Protein AF-A0A377AVX9-F1 (afdb_monomer_lite)

Organism: Escherichia coli (NCBI:txid562)

Foldseek 3Di:
DVVVVVVVVVVVVVVVVVVVVVVVVVVVVVDDDDPDDFDFPDAPDDPPDDDDCDPHRDCGTDGDHLQKDKDWDWDFPVCVVLDDFFFKKWKDFPVGRPDIFIWTFHDKDPDWDADPNTTTITTITMTGDNVSPDDPPGDIDMDTCSDDDPPFDKDWPLQWADAPDDQKTWGWWADPNDTDIWIFRWDDDDPTITTTPDTDDPPTHTDSDDPPPPPPDFDFQKWAFQQWDWDDDDPDTHILRGTDTDGHTAQDKDWDWDDPSNCPVVVVCVVLVNDDGDDDPDDDRMDHDPVDDSVVVVVVVVPDDDDDDTDTDIDGD

pLDDT: mean 78.15, std 18.95, range [26.16, 96.94]

InterPro domains:
  IPR003439 ABC transporter-like, ATP-binding domain [PF00005] (241-271)
  IPR006143 RND efflux pump, membrane fusion protein [TIGR01730] (4-208)
  IPR027417 P-loop containing nucleoside triphosphate hydrolase [G3DSA:3.40.50.300] (219-305)
  IPR027417 P-loop containing nucleoside triphosphate hydrolase [SSF52540] (212-277)
  IPR030190 Macrolide export protein MacA, alpha-hairpin domain superfamily [G3DSA:6.10.140.1990] (1-28)
  IPR058623 Macrolide export protein MacA [NF008606] (2-217)
  IPR058625 Multidrug resistance protein MdtA-like, barrel-sandwich hybrid domain [PF25917] (15-62)
  IPR058626 Multidrug resistance protein MdtA-like, beta-barrel domain [PF25944] (68-147)
  IPR058627 Multidrug resistance protein MdtA-like, C-terminal permuted SH3 domain [PF25967] (151-212)

Secondary structure (DSSP, 8-state):
-HHHHHHHHHHHHHHHHHHHHHHHHHHHTTS---SS--EEEEE-S-TT-----SSS----EEEE--SEEEEEEEEEHHHHTT--TT-EEEEEETTEEEEEEEEEEEEE-SS-EEETTEEEEEEEEEEE-TT----TT--EEEEE------S-EEEEGGGEEEEEETTEEEEEEEETTEEEEEEEEEEEE-SSEEEEEES--TT-EE-S----TT-S----SEEEEEEEEEEEETTEEEEEEEEEEEEE-TT-EEEE---TTSSHHHHHHHHTTSSPPP--SSS-SEEE-TT--HHHHHHHHTT-----S---EEEE-

Radius of gyration: 35.72 Å; chains: 1; bounding box: 122×41×88 Å

Sequence (317 aa):
MKQAQIGTIDAQIKRNQASLDTAKTNLDYTRIVAPMAGEVTQITTLQGQTVIAAQQAPNILTLADMSTMLVKAQVSEADVIHLKPGQKAWFTVLGDPLTRYEGQIKDVLPTPEKVNDAIFYYARFEVPNPNGLLRLDMTAQVHIQLTDVKNVLTIPLSALGDPVGDNRYKVKLLRNGETREREVTIGARNDTDVEIVKGLEAGDEVVIGEAKPGAAQWTPLLELKDIRRSYPAGDEQVEVLKGISLDIYAGEMVAIVGASGSGKSTLMNILGCLDKAPAAPIASPVRMLPRWTPMRWRNCAASISALFSSVTICFRI

Structure (mmCIF, N/CA/C/O backbone):
data_AF-A0A377AVX9-F1
#
_entry.id   AF-A0A377AVX9-F1
#
loop_
_atom_site.group_PDB
_atom_site.id
_atom_site.type_symbol
_atom_site.label_atom_id
_atom_site.label_alt_id
_atom_site.label_comp_id
_atom_site.label_asym_id
_atom_site.label_entity_id
_atom_site.label_seq_id
_atom_site.pdbx_PDB_ins_code
_atom_site.Cartn_x
_atom_site.Cartn_y
_atom_site.Cartn_z
_atom_site.occupancy
_atom_site.B_iso_or_equiv
_atom_site.auth_seq_id
_atom_site.auth_comp_id
_atom_site.auth_asym_id
_atom_site.auth_atom_id
_atom_site.pdbx_PDB_model_num
ATOM 1 N N . MET A 1 1 ? -62.144 9.420 44.378 1.00 63.25 1 MET A N 1
ATOM 2 C CA . MET A 1 1 ? -61.048 9.567 45.367 1.00 63.25 1 MET A CA 1
ATOM 3 C C . MET A 1 1 ? -60.035 8.424 45.275 1.00 63.25 1 MET A C 1
ATOM 5 O O . MET A 1 1 ? -58.926 8.684 44.834 1.00 63.25 1 MET A O 1
ATOM 9 N N . LYS A 1 2 ? -60.399 7.165 45.578 1.00 75.56 2 LYS A N 1
ATOM 10 C CA . LYS A 1 2 ? -59.446 6.028 45.581 1.00 75.56 2 LYS A CA 1
ATOM 11 C C . LYS A 1 2 ? -58.777 5.736 44.223 1.00 75.56 2 LYS A C 1
ATOM 13 O O . LYS A 1 2 ? -57.579 5.498 44.188 1.00 75.56 2 LYS A O 1
ATOM 18 N N . GLN A 1 3 ? -59.505 5.850 43.107 1.00 79.06 3 GLN A N 1
ATOM 19 C CA . GLN A 1 3 ? -58.944 5.606 41.765 1.00 79.06 3 GLN A CA 1
ATOM 20 C C . GLN A 1 3 ? -57.838 6.605 41.376 1.00 79.06 3 GLN A C 1
ATOM 22 O O . GLN A 1 3 ? -56.842 6.227 40.769 1.00 79.06 3 GLN A O 1
ATOM 27 N N . ALA A 1 4 ? -57.989 7.874 41.768 1.00 80.44 4 ALA A N 1
ATOM 28 C CA . ALA A 1 4 ? -56.983 8.906 41.519 1.00 80.44 4 ALA A CA 1
ATOM 29 C C . ALA A 1 4 ? -55.725 8.694 42.380 1.00 80.44 4 ALA A C 1
ATOM 31 O O . ALA A 1 4 ? -54.617 8.938 41.919 1.00 80.44 4 ALA A O 1
ATOM 32 N N . GLN A 1 5 ? -55.882 8.191 43.612 1.00 85.75 5 GLN A N 1
ATOM 33 C CA . GLN A 1 5 ? -54.751 7.842 44.479 1.00 85.75 5 GLN A CA 1
ATOM 34 C C . GLN A 1 5 ? -53.946 6.655 43.934 1.00 85.75 5 GLN A C 1
ATOM 36 O O . GLN A 1 5 ? -52.721 6.713 43.963 1.00 85.75 5 GLN A O 1
ATOM 41 N N . ILE A 1 6 ? -54.612 5.626 43.392 1.00 89.44 6 ILE A N 1
ATOM 42 C CA . ILE A 1 6 ? -53.940 4.492 42.733 1.00 89.44 6 ILE A CA 1
ATOM 43 C C . ILE A 1 6 ? -53.135 4.984 41.523 1.00 89.44 6 ILE A C 1
ATOM 45 O O . ILE A 1 6 ? -51.940 4.724 41.455 1.00 89.44 6 ILE A O 1
ATOM 49 N N . GLY A 1 7 ? -53.735 5.799 40.646 1.00 91.12 7 GLY A N 1
ATOM 50 C CA . GLY A 1 7 ? -53.026 6.355 39.486 1.00 91.12 7 GLY A CA 1
ATOM 51 C C . GLY A 1 7 ? -51.796 7.199 39.854 1.00 91.12 7 GLY A C 1
ATOM 52 O O . GLY A 1 7 ? -50.770 7.126 39.179 1.00 91.12 7 GLY A O 1
ATOM 53 N N . THR A 1 8 ? -51.855 7.962 40.952 1.00 92.81 8 THR A N 1
ATOM 54 C CA . THR A 1 8 ? -50.695 8.710 41.467 1.00 92.81 8 THR A CA 1
ATOM 55 C C . THR A 1 8 ? -49.598 7.784 41.996 1.00 92.81 8 THR A C 1
ATOM 57 O O . THR A 1 8 ? -48.422 8.028 41.729 1.00 92.81 8 THR A O 1
ATOM 60 N N . ILE A 1 9 ? -49.959 6.720 42.722 1.00 93.62 9 ILE A N 1
ATOM 61 C CA . ILE A 1 9 ? -48.997 5.724 43.219 1.00 93.62 9 ILE A CA 1
ATOM 62 C C . ILE A 1 9 ? -48.350 4.980 42.047 1.00 93.62 9 ILE A C 1
ATOM 64 O O . ILE A 1 9 ? -47.129 4.851 42.028 1.00 93.62 9 ILE A O 1
ATOM 68 N N . ASP A 1 10 ? -49.118 4.582 41.034 1.00 94.81 10 ASP A N 1
ATOM 69 C CA . ASP A 1 10 ? -48.596 3.920 39.833 1.00 94.81 10 ASP A CA 1
ATOM 70 C C . ASP A 1 10 ? -47.620 4.824 39.068 1.00 94.81 10 ASP A C 1
ATOM 72 O O . ASP A 1 10 ? -46.545 4.390 38.644 1.00 94.81 10 ASP A O 1
ATOM 76 N N . ALA A 1 11 ? -47.945 6.115 38.944 1.00 93.88 11 ALA A N 1
ATOM 77 C CA . ALA A 1 11 ? -47.040 7.102 38.363 1.00 93.88 11 ALA A CA 1
ATOM 78 C C . ALA A 1 11 ? -45.753 7.270 39.194 1.00 93.88 11 ALA A C 1
ATOM 80 O O . ALA A 1 11 ? -44.664 7.400 38.628 1.00 93.88 11 ALA A O 1
ATOM 81 N N . GLN A 1 12 ? -45.853 7.232 40.527 1.00 95.38 12 GLN A N 1
ATOM 82 C CA . GLN A 1 12 ? -44.702 7.290 41.430 1.00 95.38 12 GLN A CA 1
ATOM 83 C C . GLN A 1 12 ? -43.826 6.033 41.309 1.00 95.38 12 GLN A C 1
ATOM 85 O O . GLN A 1 12 ? -42.603 6.151 41.240 1.00 95.38 12 GLN A O 1
ATOM 90 N N . ILE A 1 13 ? -44.434 4.844 41.219 1.00 96.38 13 ILE A N 1
ATOM 91 C CA . ILE A 1 13 ? -43.733 3.574 40.989 1.00 96.38 13 ILE A CA 1
ATOM 92 C C . ILE A 1 13 ? -42.982 3.642 39.662 1.00 96.38 13 ILE A C 1
ATOM 94 O O . ILE A 1 13 ? -41.783 3.386 39.633 1.00 96.38 13 ILE A O 1
ATOM 98 N N . LYS A 1 14 ? -43.639 4.075 38.579 1.00 96.44 14 LYS A N 1
ATOM 99 C CA . LYS A 1 14 ? -43.007 4.194 37.258 1.00 96.44 14 LYS A CA 1
ATOM 100 C C . LYS A 1 14 ? -41.830 5.176 37.258 1.00 96.44 14 LYS A C 1
ATOM 102 O O . LYS A 1 14 ? -40.803 4.899 36.641 1.00 96.44 14 LYS A O 1
ATOM 107 N N . ARG A 1 15 ? -41.945 6.296 37.983 1.00 96.38 15 ARG A N 1
ATOM 108 C CA . ARG A 1 15 ? -40.846 7.259 38.171 1.00 96.38 15 ARG A CA 1
ATOM 109 C C . ARG A 1 15 ? -39.676 6.639 38.935 1.00 96.38 15 ARG A C 1
ATOM 111 O O . ARG A 1 15 ? -38.532 6.782 38.515 1.00 96.38 15 ARG A O 1
ATOM 118 N N . ASN A 1 16 ? -39.957 5.945 40.034 1.00 96.12 16 ASN A N 1
ATOM 119 C CA . ASN A 1 16 ? -38.926 5.296 40.839 1.00 96.12 16 ASN A CA 1
ATOM 120 C C . ASN A 1 16 ? -38.239 4.164 40.067 1.00 96.12 16 ASN A C 1
ATOM 122 O O . ASN A 1 16 ? -37.026 4.015 40.174 1.00 96.12 16 ASN A O 1
ATOM 126 N N . GLN A 1 17 ? -38.982 3.425 39.241 1.00 96.81 17 GLN A N 1
ATOM 127 C CA . GLN A 1 17 ? -38.435 2.407 38.347 1.00 96.81 17 GLN A CA 1
ATOM 128 C C . GLN A 1 17 ? -37.437 3.025 37.357 1.00 96.81 17 GLN A C 1
ATOM 130 O O . GLN A 1 17 ? -36.306 2.565 37.263 1.00 96.81 17 GLN A O 1
ATOM 135 N N . ALA A 1 18 ? -37.805 4.133 36.706 1.00 96.31 18 ALA A N 1
ATOM 136 C CA . ALA A 1 18 ? -36.911 4.847 35.791 1.00 96.31 18 ALA A CA 1
ATOM 137 C C . ALA A 1 18 ? -35.661 5.408 36.498 1.00 96.31 18 ALA A C 1
ATOM 139 O O . ALA A 1 18 ? -34.565 5.407 35.932 1.00 96.31 18 ALA A O 1
ATOM 140 N N . SER A 1 19 ? -35.803 5.854 37.751 1.00 96.81 19 SER A N 1
ATOM 141 C CA . SER A 1 19 ? -34.667 6.286 38.574 1.00 96.81 19 SER A CA 1
ATOM 142 C C . SER A 1 19 ? -33.747 5.117 38.935 1.00 96.81 19 SER A C 1
ATOM 144 O O . SER A 1 19 ? -32.528 5.282 38.928 1.00 96.81 19 SER A O 1
ATOM 146 N N . LEU A 1 20 ? -34.312 3.947 39.247 1.00 96.94 20 LEU A N 1
ATOM 147 C CA . LEU A 1 20 ? -33.553 2.729 39.519 1.00 96.94 20 LEU A CA 1
ATOM 148 C C . LEU A 1 20 ? -32.789 2.272 38.273 1.00 96.94 20 LEU A C 1
ATOM 150 O O . LEU A 1 20 ? -31.618 1.922 38.379 1.00 96.94 20 LEU A O 1
ATOM 154 N N . ASP A 1 21 ? -33.428 2.306 37.106 1.00 96.62 21 ASP A N 1
ATOM 155 C CA . ASP A 1 21 ? -32.798 1.912 35.847 1.00 96.62 21 ASP A CA 1
ATOM 156 C C . ASP A 1 21 ? -31.657 2.868 35.479 1.00 96.62 21 ASP A C 1
ATOM 158 O O . ASP A 1 21 ? -30.555 2.414 35.186 1.00 96.62 21 ASP A O 1
ATOM 162 N N . THR A 1 22 ? -31.854 4.181 35.642 1.00 96.19 22 THR A N 1
ATOM 163 C CA . THR A 1 22 ? -30.772 5.175 35.497 1.00 96.19 22 THR A CA 1
ATOM 164 C C . THR A 1 22 ? -29.600 4.886 36.442 1.00 96.19 22 THR A C 1
ATOM 166 O O . THR A 1 22 ? -28.441 4.932 36.032 1.00 96.19 22 THR A O 1
ATOM 169 N N . ALA A 1 23 ? -29.879 4.563 37.710 1.00 95.69 23 ALA A N 1
ATOM 170 C CA . ALA A 1 23 ? -28.839 4.248 38.685 1.00 95.69 23 ALA A CA 1
ATOM 171 C C . ALA A 1 23 ? -28.073 2.959 38.334 1.00 95.69 23 ALA A C 1
ATOM 173 O O . ALA A 1 23 ? -26.856 2.915 38.509 1.00 95.69 23 ALA A O 1
ATOM 174 N N . LYS A 1 24 ? -28.757 1.936 37.801 1.00 96.44 24 LYS A N 1
ATOM 175 C CA . LYS A 1 24 ? -28.119 0.711 37.293 1.00 96.44 24 LYS A CA 1
ATOM 176 C C . LYS A 1 24 ? -27.225 1.002 36.094 1.00 96.44 24 LYS A C 1
ATOM 178 O O . LYS A 1 24 ? -26.073 0.598 36.106 1.00 96.44 24 LYS A O 1
ATOM 183 N N . THR A 1 25 ? -27.704 1.777 35.122 1.00 94.62 25 THR A N 1
ATOM 184 C CA . THR A 1 25 ? -26.896 2.176 33.961 1.00 94.62 25 THR A CA 1
ATOM 185 C C . THR A 1 25 ? -25.652 2.968 34.377 1.00 94.62 25 THR A C 1
ATOM 187 O O . THR A 1 25 ? -24.565 2.721 33.861 1.00 94.62 25 THR A O 1
ATOM 190 N N . ASN A 1 26 ? -25.766 3.865 35.363 1.00 91.88 26 ASN A N 1
ATOM 191 C CA . ASN A 1 26 ? -24.608 4.581 35.908 1.00 91.88 26 ASN A CA 1
ATOM 192 C C . ASN A 1 26 ? -23.601 3.643 36.586 1.00 91.88 26 ASN A C 1
ATOM 194 O O . ASN A 1 26 ? -22.397 3.870 36.482 1.00 91.88 26 ASN A O 1
ATOM 198 N N . LEU A 1 27 ? -24.076 2.596 37.269 1.00 94.38 27 LEU A N 1
ATOM 199 C CA . LEU A 1 27 ? -23.209 1.566 37.836 1.00 94.38 27 LEU A CA 1
ATOM 200 C C . LEU A 1 27 ? -22.533 0.745 36.728 1.00 94.38 27 LEU A C 1
ATOM 202 O O . LEU A 1 27 ? -21.336 0.482 36.814 1.00 94.38 27 LEU A O 1
ATOM 206 N N . ASP A 1 28 ? -23.254 0.394 35.666 1.00 94.25 28 ASP A N 1
ATOM 207 C CA . ASP A 1 28 ? -22.705 -0.357 34.533 1.00 94.25 28 ASP A CA 1
ATOM 208 C C . ASP A 1 28 ? -21.596 0.426 33.814 1.00 94.25 28 ASP A C 1
ATOM 210 O O . ASP A 1 28 ? -20.563 -0.151 33.480 1.00 94.25 28 ASP A O 1
ATOM 214 N N . TYR A 1 29 ? -21.728 1.753 33.683 1.00 89.88 29 TYR A N 1
ATOM 215 C CA . TYR A 1 29 ? -20.668 2.616 33.141 1.00 89.88 29 TYR A CA 1
ATOM 216 C C . TYR A 1 29 ? -19.377 2.633 33.972 1.00 89.88 29 TYR A C 1
ATOM 218 O O . TYR A 1 29 ? -18.334 3.037 33.460 1.00 89.88 29 TYR A O 1
ATOM 226 N N . THR A 1 30 ? -19.399 2.167 35.226 1.00 90.12 30 THR A N 1
ATOM 227 C CA . THR A 1 30 ? -18.165 2.003 36.016 1.00 90.12 30 THR A CA 1
ATOM 228 C C . THR A 1 30 ? -17.341 0.791 35.573 1.00 90.12 30 THR A C 1
ATOM 230 O O . THR A 1 30 ? -16.145 0.721 35.861 1.00 90.12 30 THR A O 1
ATOM 233 N N . ARG A 1 31 ? -17.947 -0.157 34.841 1.00 91.19 31 ARG A N 1
ATOM 234 C CA . ARG A 1 31 ? -17.270 -1.311 34.249 1.00 91.19 31 ARG A CA 1
ATOM 235 C C . ARG A 1 31 ? -17.046 -1.072 32.760 1.00 91.19 31 ARG A C 1
ATOM 237 O O . ARG A 1 31 ? -17.933 -1.273 31.936 1.00 91.19 31 ARG A O 1
ATOM 244 N N . ILE A 1 32 ? -15.818 -0.716 32.407 1.00 90.06 32 ILE A N 1
ATOM 245 C CA . ILE A 1 32 ? -15.418 -0.586 31.005 1.00 90.06 32 ILE A CA 1
ATOM 246 C C . ILE A 1 32 ? -15.270 -1.986 30.401 1.00 90.06 32 ILE A C 1
ATOM 248 O O . ILE A 1 32 ? -14.483 -2.802 30.882 1.00 90.06 32 ILE A O 1
ATOM 252 N N . VAL A 1 33 ? -16.040 -2.263 29.351 1.00 92.25 33 VAL A N 1
ATOM 253 C CA . VAL A 1 33 ? -15.984 -3.509 28.575 1.00 92.25 33 VAL A CA 1
ATOM 254 C C . VAL A 1 33 ? -15.412 -3.238 27.188 1.00 92.25 33 VAL A C 1
ATOM 256 O O . VAL A 1 33 ? -15.590 -2.152 26.637 1.00 92.25 33 VAL A O 1
ATOM 259 N N . ALA A 1 34 ? -14.718 -4.222 26.618 1.00 93.81 34 ALA A N 1
ATOM 260 C CA . ALA A 1 34 ? -14.192 -4.110 25.264 1.00 93.81 34 ALA A CA 1
ATOM 261 C C . ALA A 1 34 ? -15.354 -4.106 24.247 1.00 93.81 34 ALA A C 1
ATOM 263 O O . ALA A 1 34 ? -16.172 -5.029 24.274 1.00 93.81 34 ALA A O 1
ATOM 264 N N . PRO A 1 35 ? -15.443 -3.108 23.346 1.00 92.44 35 PRO A N 1
ATOM 265 C CA . PRO A 1 35 ? -16.515 -3.045 22.348 1.00 92.44 35 PRO A CA 1
ATOM 266 C C . PRO A 1 35 ? -16.351 -4.085 21.228 1.00 92.44 35 PRO A C 1
ATOM 268 O O . PRO A 1 35 ? -17.310 -4.389 20.525 1.00 92.44 35 PRO A O 1
ATOM 271 N N . MET A 1 36 ? -15.142 -4.624 21.054 1.00 93.62 36 MET A N 1
ATOM 272 C CA . MET A 1 36 ? -14.800 -5.647 20.068 1.00 93.62 36 MET A CA 1
ATOM 273 C C . MET A 1 36 ? -13.689 -6.554 20.601 1.00 93.62 36 MET A C 1
ATOM 275 O O . MET A 1 36 ? -12.950 -6.173 21.511 1.00 93.62 36 MET A O 1
ATOM 279 N N . ALA A 1 37 ? -13.559 -7.744 20.014 1.00 91.88 37 ALA A N 1
ATOM 280 C CA . ALA A 1 37 ? -12.383 -8.583 20.210 1.00 91.88 37 ALA A CA 1
ATOM 281 C C . ALA A 1 37 ? -11.156 -7.946 19.538 1.00 91.88 37 ALA A C 1
ATOM 283 O O . ALA A 1 37 ? -11.271 -7.326 18.482 1.00 91.88 37 ALA A O 1
ATOM 284 N N . GLY A 1 38 ? -9.987 -8.101 20.153 1.00 90.12 38 GLY A N 1
ATOM 285 C CA . GLY A 1 38 ? -8.732 -7.553 19.653 1.00 90.12 38 GLY A CA 1
ATOM 286 C C . GLY A 1 38 ? -7.631 -7.633 20.703 1.00 90.12 38 GLY A C 1
ATOM 287 O O . GLY A 1 38 ? -7.856 -8.072 21.833 1.00 90.12 38 GLY A O 1
ATOM 288 N N . GLU A 1 39 ? -6.440 -7.198 20.323 1.00 90.00 39 GLU A N 1
ATOM 289 C CA . GLU A 1 39 ? -5.289 -7.077 21.208 1.00 90.00 39 GLU A CA 1
ATOM 290 C C . GLU A 1 39 ? -5.218 -5.656 21.782 1.00 90.00 39 GLU A C 1
ATOM 292 O O . GLU A 1 39 ? -5.545 -4.678 21.104 1.00 90.00 39 GLU A O 1
ATOM 297 N N . VAL A 1 40 ? -4.801 -5.531 23.045 1.00 92.00 40 VAL A N 1
ATOM 298 C CA . VAL A 1 40 ? -4.548 -4.225 23.667 1.00 92.00 40 VAL A CA 1
ATOM 299 C C . VAL A 1 40 ? -3.224 -3.695 23.132 1.00 92.00 40 VAL A C 1
ATOM 301 O O . VAL A 1 40 ? -2.165 -4.222 23.459 1.00 92.00 40 VAL A O 1
ATOM 304 N N . THR A 1 41 ? -3.280 -2.643 22.322 1.00 89.62 41 THR A N 1
ATOM 305 C CA . THR A 1 41 ? -2.098 -2.073 21.661 1.00 89.62 41 THR A CA 1
ATOM 306 C C . THR A 1 41 ? -1.419 -1.012 22.513 1.00 89.62 41 THR A C 1
ATOM 308 O O . THR A 1 41 ? -0.202 -0.853 22.460 1.00 89.62 41 THR A O 1
ATOM 311 N N . GLN A 1 42 ? -2.198 -0.285 23.315 1.00 90.00 42 GLN A N 1
ATOM 312 C CA . GLN A 1 42 ? -1.692 0.776 24.172 1.00 90.00 42 GLN A CA 1
ATOM 313 C C . GLN A 1 42 ? -2.561 0.933 25.417 1.00 90.00 42 GLN A C 1
ATOM 315 O O . GLN A 1 42 ? -3.788 0.933 25.334 1.00 90.00 42 GLN A O 1
ATOM 320 N N . ILE A 1 43 ? -1.919 1.129 26.567 1.00 91.12 43 ILE A N 1
ATOM 321 C CA . ILE A 1 43 ? -2.573 1.559 27.805 1.00 91.12 43 ILE A CA 1
ATOM 322 C C . ILE A 1 43 ? -2.193 3.021 28.018 1.00 91.12 43 ILE A C 1
ATOM 324 O O . ILE A 1 43 ? -1.019 3.335 28.212 1.00 91.12 43 ILE A O 1
ATOM 328 N N . THR A 1 44 ? -3.173 3.917 27.935 1.00 89.31 44 THR A N 1
ATOM 329 C CA . THR A 1 44 ? -2.944 5.363 28.061 1.00 89.31 44 THR A CA 1
ATOM 330 C C . THR A 1 44 ? -3.128 5.831 29.500 1.00 89.31 44 THR A C 1
ATOM 332 O O . THR A 1 44 ? -2.365 6.669 29.972 1.00 89.31 44 THR A O 1
ATOM 335 N N . THR A 1 45 ? -4.111 5.274 30.210 1.00 89.19 45 THR A N 1
ATOM 336 C CA . THR A 1 45 ? -4.390 5.614 31.611 1.00 89.19 45 THR A CA 1
ATOM 337 C C . THR A 1 45 ? -3.911 4.494 32.528 1.00 89.19 45 THR A C 1
ATOM 339 O O . THR A 1 45 ? -4.313 3.341 32.377 1.00 89.19 45 THR A O 1
ATOM 342 N N . LEU A 1 46 ? -3.058 4.832 33.493 1.00 89.62 46 LEU A N 1
ATOM 343 C CA . LEU A 1 46 ? -2.520 3.874 34.457 1.00 89.62 46 LEU A CA 1
ATOM 344 C C . LEU A 1 46 ? -3.445 3.709 35.663 1.00 89.62 46 LEU A C 1
ATOM 346 O O . LEU A 1 46 ? -4.228 4.593 36.017 1.00 89.62 46 LEU A O 1
ATOM 350 N N . GLN A 1 47 ? -3.313 2.569 36.337 1.00 89.94 47 GLN A N 1
ATOM 351 C CA . GLN A 1 47 ? -4.069 2.291 37.549 1.00 89.94 47 GLN A CA 1
ATOM 352 C C . GLN A 1 47 ? -3.824 3.372 38.615 1.00 89.94 47 GLN A C 1
ATOM 354 O O . GLN A 1 47 ? -2.686 3.740 38.898 1.00 89.94 47 GLN A O 1
ATOM 359 N N . GLY A 1 48 ? -4.908 3.859 39.224 1.00 89.62 48 GLY A N 1
ATOM 360 C CA . GLY A 1 48 ? -4.864 4.877 40.278 1.00 89.62 48 GLY A CA 1
ATOM 361 C C . GLY A 1 48 ? -4.909 6.324 39.780 1.00 89.62 48 GLY A C 1
ATOM 362 O O . GLY A 1 48 ? -4.999 7.231 40.602 1.00 89.62 48 GLY A O 1
ATOM 363 N N . GLN A 1 49 ? -4.892 6.562 38.465 1.00 88.69 49 GLN A N 1
ATOM 364 C CA . GLN A 1 49 ? -5.115 7.898 37.914 1.00 88.69 49 GLN A CA 1
ATOM 365 C C . GLN A 1 49 ? -6.597 8.290 37.971 1.00 88.69 49 GLN A C 1
ATOM 367 O O . GLN A 1 49 ? -7.488 7.482 37.707 1.00 88.69 49 GLN A O 1
ATOM 372 N N . THR A 1 50 ? -6.860 9.557 38.295 1.00 87.56 50 THR A N 1
ATOM 373 C CA . THR A 1 50 ? -8.213 10.124 38.277 1.00 87.56 50 THR A CA 1
ATOM 374 C C . THR A 1 50 ? -8.659 10.375 36.842 1.00 87.56 50 THR A C 1
ATOM 376 O O . THR A 1 50 ? -7.972 11.054 36.082 1.00 87.56 50 THR A O 1
ATOM 379 N N . VAL A 1 51 ? -9.845 9.880 36.494 1.00 84.69 51 VAL A N 1
ATOM 380 C CA . VAL A 1 51 ? -10.447 10.022 35.167 1.00 84.69 51 VAL A CA 1
ATOM 381 C C . VAL A 1 51 ? -11.689 10.903 35.269 1.00 84.69 51 VAL A C 1
ATOM 383 O O . VAL A 1 51 ? -12.579 10.633 36.072 1.00 84.69 51 VAL A O 1
ATOM 386 N N . ILE A 1 52 ? -11.758 11.960 34.455 1.00 85.44 52 ILE A N 1
ATOM 387 C CA . ILE A 1 52 ? -12.884 12.903 34.434 1.00 85.44 52 ILE A CA 1
ATOM 388 C C . ILE A 1 52 ? -13.538 12.855 33.050 1.00 85.44 52 ILE A C 1
ATOM 390 O O . ILE A 1 52 ? -12.947 13.292 32.069 1.00 85.44 52 ILE A O 1
ATOM 394 N N . ALA A 1 53 ? -14.774 12.358 32.972 1.00 78.69 53 ALA A N 1
ATOM 395 C CA . ALA A 1 53 ? -15.515 12.174 31.718 1.00 78.69 53 ALA A CA 1
ATOM 396 C C . ALA A 1 53 ? -16.514 13.316 31.420 1.00 78.69 53 ALA A C 1
ATOM 398 O O . ALA A 1 53 ? -17.632 13.070 30.979 1.00 78.69 53 ALA A O 1
ATOM 399 N N . ALA A 1 54 ? -16.146 14.570 31.710 1.00 77.12 54 ALA A N 1
ATOM 400 C CA . ALA A 1 54 ? -17.083 15.702 31.663 1.00 77.12 54 ALA A CA 1
ATOM 401 C C . ALA A 1 54 ? -17.143 16.448 30.314 1.00 77.12 54 ALA A C 1
ATOM 403 O O . ALA A 1 54 ? -18.181 17.016 29.990 1.00 77.12 54 ALA A O 1
ATOM 404 N N . GLN A 1 55 ? -16.049 16.487 29.542 1.00 75.88 55 GLN A N 1
ATOM 405 C CA . GLN A 1 55 ? -15.973 17.262 28.285 1.00 75.88 55 GLN A CA 1
ATOM 406 C C . GLN A 1 55 ? -15.447 16.450 27.099 1.00 75.88 55 GLN A C 1
ATOM 408 O O . GLN A 1 55 ? -15.914 16.625 25.978 1.00 75.88 55 GLN A O 1
ATOM 413 N N . GLN A 1 56 ? -14.491 15.553 27.336 1.00 77.44 56 GLN A N 1
ATOM 414 C CA . GLN A 1 56 ? -13.957 14.633 26.338 1.00 77.44 56 GLN A CA 1
ATOM 415 C C . GLN A 1 56 ? -13.943 13.232 26.936 1.00 77.44 56 GLN A C 1
ATOM 417 O O . GLN A 1 56 ? -13.646 13.071 28.121 1.00 77.44 56 GLN A O 1
ATOM 422 N N . ALA A 1 57 ? -14.279 12.228 26.126 1.00 82.44 57 ALA A N 1
ATOM 423 C CA . ALA A 1 57 ? -14.146 10.841 26.539 1.00 82.44 57 ALA A CA 1
ATOM 424 C C . ALA A 1 57 ? -12.646 10.532 26.714 1.00 82.44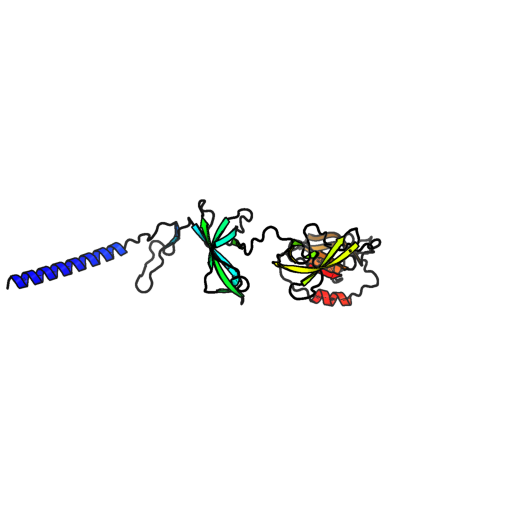 57 ALA A C 1
ATOM 426 O O . ALA A 1 57 ? -11.889 10.655 25.747 1.00 82.44 57 ALA A O 1
ATOM 427 N N . PRO A 1 58 ? -12.192 10.182 27.926 1.00 85.19 58 PRO A N 1
ATOM 428 C CA . PRO A 1 58 ? -10.786 9.909 28.173 1.00 85.19 58 PRO A CA 1
ATOM 429 C C . PRO A 1 58 ? -10.389 8.597 27.493 1.00 85.19 58 PRO A C 1
ATOM 431 O O . PRO A 1 58 ? -11.096 7.594 27.604 1.00 85.19 58 PRO A O 1
ATOM 434 N N . ASN A 1 59 ? -9.246 8.593 26.805 1.00 88.00 59 ASN A N 1
ATOM 435 C CA . ASN A 1 59 ? -8.698 7.360 26.255 1.00 88.00 59 ASN A CA 1
ATOM 436 C C . ASN A 1 59 ? -8.043 6.547 27.383 1.00 88.00 59 ASN A C 1
ATOM 438 O O . ASN A 1 59 ? -7.021 6.951 27.940 1.00 88.00 59 ASN A O 1
ATOM 442 N N . ILE A 1 60 ? -8.650 5.417 27.739 1.00 90.38 60 ILE A N 1
ATOM 443 C CA . ILE A 1 60 ? -8.128 4.516 28.774 1.00 90.38 60 ILE A CA 1
ATOM 444 C C . ILE A 1 60 ? -7.120 3.544 28.164 1.00 90.38 60 ILE A C 1
ATOM 446 O O . ILE A 1 60 ? -6.005 3.395 28.668 1.00 90.38 60 ILE A O 1
ATOM 450 N N . LEU A 1 61 ? -7.518 2.904 27.067 1.00 92.00 61 LEU A N 1
ATOM 451 C CA . LEU A 1 61 ? -6.750 1.902 26.346 1.00 92.00 61 LEU A CA 1
ATOM 452 C C . LEU A 1 61 ? -7.180 1.872 24.879 1.00 92.00 61 LEU A C 1
ATOM 454 O O . LEU A 1 61 ? -8.334 2.155 24.554 1.00 92.00 61 LEU A O 1
ATOM 458 N N . THR A 1 62 ? -6.260 1.458 24.018 1.00 91.81 62 THR A N 1
ATOM 459 C CA . THR A 1 62 ? -6.499 1.246 22.592 1.00 91.81 62 THR A CA 1
ATOM 460 C C . THR A 1 62 ? -6.518 -0.254 22.307 1.00 91.81 62 THR A C 1
ATOM 462 O O . THR A 1 62 ? -5.629 -0.989 22.741 1.00 91.81 62 THR A O 1
ATOM 465 N N . LEU A 1 63 ? -7.541 -0.705 21.581 1.00 92.50 63 LEU A N 1
ATOM 466 C CA . LEU A 1 63 ? -7.701 -2.079 21.101 1.00 92.50 63 LEU A CA 1
ATOM 467 C C . LEU A 1 63 ? -7.602 -2.089 19.577 1.00 92.50 63 LEU A C 1
ATOM 469 O O . LEU A 1 63 ? -8.145 -1.194 18.926 1.00 92.50 63 LEU A O 1
ATOM 473 N N . ALA A 1 64 ? -6.961 -3.107 19.013 1.00 90.88 64 ALA A N 1
ATOM 474 C CA . ALA A 1 64 ? -6.948 -3.328 17.571 1.00 90.88 64 ALA A CA 1
ATOM 475 C C . ALA A 1 64 ? -7.080 -4.814 17.230 1.00 90.88 64 ALA A C 1
ATOM 477 O O . ALA A 1 64 ? -6.556 -5.678 17.934 1.00 90.88 64 ALA A O 1
ATOM 478 N N . ASP A 1 65 ? -7.757 -5.110 16.122 1.00 91.75 65 ASP A N 1
ATOM 479 C CA . ASP A 1 65 ? -7.699 -6.430 15.500 1.00 91.75 65 ASP A CA 1
ATOM 480 C C . ASP A 1 65 ? -6.433 -6.520 14.637 1.00 91.75 65 ASP A C 1
ATOM 482 O O . ASP A 1 65 ? -6.294 -5.809 13.643 1.00 91.75 65 ASP A O 1
ATOM 486 N N . MET A 1 66 ? -5.501 -7.380 15.049 1.00 90.81 66 MET A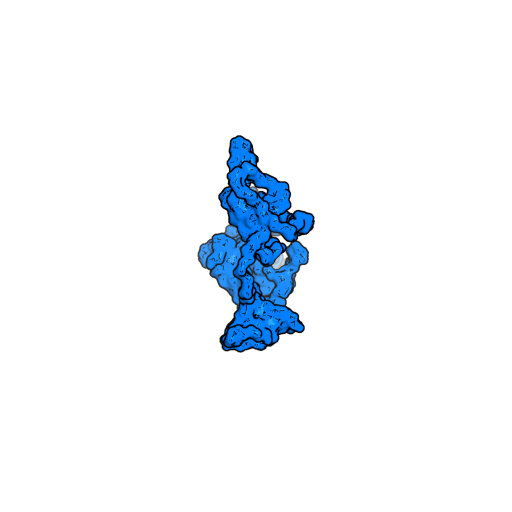 N 1
ATOM 487 C CA . MET A 1 66 ? -4.203 -7.582 14.397 1.00 90.81 66 MET A CA 1
ATOM 488 C C . MET A 1 66 ? -4.199 -8.773 13.425 1.00 90.81 66 MET A C 1
ATOM 490 O O . MET A 1 66 ? -3.152 -9.087 12.853 1.00 90.81 66 MET A O 1
ATOM 494 N N . SER A 1 67 ? -5.341 -9.448 13.242 1.00 91.81 67 SER A N 1
ATOM 495 C CA . SER A 1 67 ? -5.465 -10.621 12.365 1.00 91.81 67 SER A CA 1
ATOM 496 C C . SER A 1 67 ? -5.313 -10.273 10.884 1.00 91.81 67 SER A C 1
ATOM 498 O O . SER A 1 67 ? -4.801 -11.079 10.105 1.00 91.81 67 SER A O 1
ATOM 500 N N . THR A 1 68 ? -5.720 -9.062 10.499 1.00 92.25 68 THR A N 1
ATOM 501 C CA . THR A 1 68 ? -5.626 -8.534 9.136 1.00 92.25 68 THR A CA 1
ATOM 502 C C . THR A 1 68 ? -5.060 -7.126 9.187 1.00 92.25 68 THR A C 1
ATOM 504 O O . THR A 1 68 ? -5.596 -6.249 9.858 1.00 92.25 68 THR A O 1
ATOM 507 N N . MET A 1 69 ? -3.972 -6.898 8.460 1.00 92.38 69 MET A N 1
ATOM 508 C CA . MET A 1 69 ? -3.309 -5.604 8.406 1.00 92.38 69 MET A CA 1
ATOM 509 C C . MET A 1 69 ? -3.829 -4.799 7.226 1.00 92.38 69 MET A C 1
ATOM 511 O O . MET A 1 69 ? -3.897 -5.292 6.100 1.00 92.38 69 MET A O 1
ATOM 515 N N . LEU A 1 70 ? -4.154 -3.536 7.484 1.00 93.75 70 LEU A N 1
ATOM 516 C CA . LEU A 1 70 ? -4.493 -2.572 6.450 1.00 93.75 70 LEU A CA 1
ATOM 517 C C . LEU A 1 70 ? -3.240 -1.785 6.073 1.00 93.75 70 LEU A C 1
ATOM 519 O O . LEU A 1 70 ? -2.763 -0.954 6.846 1.00 93.75 70 LEU A O 1
ATOM 523 N N . VAL A 1 71 ? -2.721 -2.027 4.877 1.00 95.00 71 VAL A N 1
ATOM 524 C CA . VAL A 1 71 ? -1.553 -1.313 4.365 1.00 95.00 71 VAL A CA 1
ATOM 525 C C . VAL A 1 71 ? -2.012 -0.027 3.693 1.00 95.00 71 VAL A C 1
ATOM 527 O O . VAL A 1 71 ? -2.932 -0.041 2.875 1.00 95.00 71 VAL A O 1
ATOM 530 N N . LYS A 1 72 ? -1.371 1.091 4.040 1.00 94.50 72 LYS A N 1
ATOM 531 C CA . LYS A 1 72 ? -1.590 2.404 3.425 1.00 94.50 72 LYS A CA 1
ATOM 532 C C . LYS A 1 72 ? -0.389 2.748 2.550 1.00 94.50 72 LYS A C 1
ATOM 534 O O . LYS A 1 72 ? 0.648 3.160 3.061 1.00 94.50 72 LYS A O 1
ATOM 539 N N . ALA A 1 73 ? -0.523 2.572 1.243 1.00 94.25 73 ALA A N 1
ATOM 540 C CA . ALA A 1 73 ? 0.510 2.934 0.283 1.00 94.25 73 ALA A CA 1
ATOM 541 C C . ALA A 1 73 ? 0.332 4.389 -0.160 1.00 94.25 73 ALA A C 1
ATOM 543 O O . ALA A 1 73 ? -0.745 4.757 -0.627 1.00 94.25 73 ALA A O 1
ATOM 544 N N . GLN A 1 74 ? 1.377 5.204 -0.017 1.00 93.50 74 GLN A N 1
ATOM 545 C CA . GLN A 1 74 ? 1.404 6.571 -0.539 1.00 93.50 74 GLN A CA 1
ATOM 546 C C . GLN A 1 74 ? 1.747 6.533 -2.030 1.00 93.50 74 GLN A C 1
ATOM 548 O O . GLN A 1 74 ? 2.804 6.037 -2.413 1.00 93.50 74 GLN A O 1
ATOM 553 N N . VAL A 1 75 ? 0.847 7.046 -2.864 1.00 93.31 75 VAL A N 1
ATOM 554 C CA . VAL A 1 75 ? 0.984 7.091 -4.324 1.00 93.31 75 VAL A CA 1
ATOM 555 C C . VAL A 1 75 ? 0.982 8.548 -4.771 1.00 93.31 75 VAL A C 1
ATOM 557 O O . VAL A 1 75 ? 0.163 9.335 -4.301 1.00 93.31 75 VAL A O 1
ATOM 560 N N . SER A 1 76 ? 1.904 8.917 -5.657 1.00 92.88 76 SER A N 1
ATOM 561 C CA . SER A 1 76 ? 1.993 10.271 -6.215 1.00 92.88 76 SER A CA 1
ATOM 562 C C . SER A 1 76 ? 0.736 10.632 -7.015 1.00 92.88 76 SER A C 1
ATOM 564 O O . SER A 1 76 ? 0.154 9.776 -7.686 1.00 92.88 76 SER A O 1
ATOM 566 N N . GLU A 1 77 ? 0.343 11.909 -7.006 1.00 89.44 77 GLU A N 1
ATOM 567 C CA . GLU A 1 77 ? -0.741 12.435 -7.854 1.00 89.44 77 GLU A CA 1
ATOM 568 C C . GLU A 1 77 ? -0.547 12.111 -9.347 1.00 89.44 77 GLU A C 1
ATOM 570 O O . GLU A 1 77 ? -1.523 11.876 -10.057 1.00 89.44 77 GLU A O 1
ATOM 575 N N . ALA A 1 78 ? 0.700 12.028 -9.821 1.00 87.19 78 ALA A N 1
ATOM 576 C CA . ALA A 1 78 ? 0.998 11.690 -11.214 1.00 87.19 78 ALA A CA 1
ATOM 577 C C . ALA A 1 78 ? 0.544 10.268 -11.603 1.00 87.19 78 ALA A C 1
ATOM 579 O O . ALA A 1 78 ? 0.158 10.027 -12.747 1.00 87.19 78 ALA A O 1
ATOM 580 N N . ASP A 1 79 ? 0.553 9.337 -10.646 1.00 87.50 79 ASP A N 1
ATOM 581 C CA . ASP A 1 79 ? 0.342 7.911 -10.905 1.00 87.50 79 ASP A CA 1
ATOM 582 C C . ASP A 1 79 ? -1.043 7.423 -10.465 1.00 87.50 79 ASP A C 1
ATOM 584 O O . ASP A 1 79 ? -1.544 6.427 -10.992 1.00 87.50 79 ASP A O 1
ATOM 588 N N . VAL A 1 80 ? -1.700 8.135 -9.540 1.00 89.25 80 VAL A N 1
ATOM 589 C CA . VAL A 1 80 ? -2.973 7.712 -8.930 1.00 89.25 80 VAL A CA 1
ATOM 590 C C . VAL A 1 80 ? -4.098 7.497 -9.951 1.00 89.25 80 VAL A C 1
ATOM 592 O O . VAL A 1 80 ? -4.961 6.647 -9.749 1.00 89.25 80 VAL A O 1
ATOM 595 N N . ILE A 1 81 ? -4.074 8.213 -11.079 1.00 88.06 81 ILE A N 1
ATOM 596 C CA . ILE A 1 81 ? -5.092 8.119 -12.141 1.00 88.06 81 ILE A CA 1
ATOM 597 C C . ILE A 1 81 ? -5.080 6.730 -12.806 1.00 88.06 81 ILE A C 1
ATOM 599 O O . ILE A 1 81 ? -6.101 6.263 -13.315 1.00 88.06 81 ILE A O 1
ATOM 603 N N . HIS A 1 82 ? -3.935 6.044 -12.781 1.00 86.75 82 HIS A N 1
ATOM 604 C CA . HIS A 1 82 ? -3.764 4.714 -13.366 1.00 86.75 82 HIS A CA 1
ATOM 605 C C . HIS A 1 82 ? -4.107 3.580 -12.389 1.00 86.75 82 HIS A C 1
ATOM 607 O O . HIS A 1 82 ? -4.189 2.417 -12.800 1.00 86.75 82 HIS A O 1
ATOM 613 N N . LEU A 1 83 ? -4.328 3.898 -11.109 1.00 89.75 83 LEU A N 1
ATOM 614 C CA . LEU A 1 83 ? -4.703 2.919 -10.098 1.00 89.75 83 LEU A CA 1
ATOM 615 C C . LEU A 1 83 ? -6.186 2.563 -10.189 1.00 89.75 83 LEU A C 1
ATOM 617 O O . LEU A 1 83 ? -7.060 3.421 -10.308 1.00 89.75 83 LEU A O 1
ATOM 621 N N . LYS A 1 84 ? -6.477 1.268 -10.074 1.00 87.94 84 LYS A N 1
ATOM 622 C CA . LYS A 1 84 ? -7.842 0.737 -10.055 1.00 87.94 84 LYS A CA 1
ATOM 623 C C . LYS A 1 84 ? -8.019 -0.239 -8.892 1.00 87.94 84 LYS A C 1
ATOM 625 O O . LYS A 1 84 ? -7.137 -1.071 -8.662 1.00 87.94 84 LYS A O 1
ATOM 630 N N . PRO A 1 85 ? -9.166 -0.199 -8.189 1.00 90.75 85 PRO A N 1
ATOM 631 C CA . PRO A 1 85 ? -9.529 -1.251 -7.246 1.00 90.75 85 PRO A CA 1
ATOM 632 C C . PRO A 1 85 ? -9.448 -2.639 -7.902 1.00 90.75 85 PRO A C 1
ATOM 634 O O . PRO A 1 85 ? -9.805 -2.804 -9.069 1.00 90.75 85 PRO A O 1
ATOM 637 N N . GLY A 1 86 ? -8.958 -3.628 -7.158 1.00 90.06 86 GLY A N 1
ATOM 638 C CA . GLY A 1 86 ? -8.738 -5.001 -7.624 1.00 90.06 86 GLY A CA 1
ATOM 639 C C . GLY A 1 86 ? -7.375 -5.263 -8.278 1.00 90.06 86 GLY A C 1
ATOM 640 O O . GLY A 1 86 ? -7.060 -6.417 -8.567 1.00 90.06 86 GLY A O 1
ATOM 641 N N . GLN A 1 87 ? -6.536 -4.242 -8.494 1.00 90.81 87 GLN A N 1
ATOM 642 C CA . GLN A 1 87 ? -5.153 -4.459 -8.934 1.00 90.81 87 GLN A CA 1
ATOM 643 C C . GLN A 1 87 ? -4.362 -5.259 -7.895 1.00 90.81 87 GLN A C 1
ATOM 645 O O . GLN A 1 87 ? -4.531 -5.083 -6.685 1.00 90.81 87 GLN A O 1
ATOM 650 N N . LYS A 1 88 ? -3.476 -6.135 -8.379 1.00 92.31 88 LYS A N 1
ATOM 651 C CA . LYS A 1 88 ? -2.557 -6.887 -7.523 1.00 92.31 88 LYS A CA 1
ATOM 652 C C . LYS A 1 88 ? -1.476 -5.952 -6.994 1.00 92.31 88 LYS A C 1
ATOM 654 O O . LYS A 1 88 ? -0.861 -5.211 -7.760 1.00 92.31 88 LYS A O 1
ATOM 659 N N . ALA A 1 89 ? -1.231 -6.024 -5.697 1.00 93.56 89 ALA A N 1
ATOM 660 C CA . ALA A 1 89 ? -0.150 -5.315 -5.040 1.00 93.56 89 ALA A CA 1
ATOM 661 C C . ALA A 1 89 ? 0.558 -6.267 -4.081 1.00 93.56 89 ALA A C 1
ATOM 663 O O . ALA A 1 89 ? -0.034 -7.211 -3.558 1.00 93.56 89 ALA A O 1
ATOM 664 N N . TRP A 1 90 ? 1.834 -6.022 -3.842 1.00 94.19 90 TRP A N 1
ATOM 665 C CA . TRP A 1 90 ? 2.574 -6.716 -2.803 1.00 94.19 90 TRP A CA 1
ATOM 666 C C . TRP A 1 90 ? 3.483 -5.738 -2.089 1.00 94.19 90 TRP A C 1
ATOM 668 O O . TRP A 1 90 ? 3.836 -4.684 -2.617 1.00 94.19 90 TRP A O 1
ATOM 678 N N . PHE A 1 91 ? 3.885 -6.088 -0.879 1.00 94.94 91 PHE A N 1
ATOM 679 C CA . PHE A 1 91 ? 4.886 -5.321 -0.162 1.00 94.94 91 PHE A CA 1
ATOM 680 C C . PHE A 1 91 ? 5.924 -6.220 0.483 1.00 94.94 91 PHE A C 1
ATOM 682 O O . PHE A 1 91 ? 5.718 -7.421 0.678 1.00 94.94 91 PHE A O 1
ATOM 689 N N . THR A 1 92 ? 7.042 -5.598 0.815 1.00 93.94 92 THR A N 1
ATOM 690 C CA . THR A 1 92 ? 8.090 -6.161 1.656 1.00 93.94 92 THR A CA 1
ATOM 691 C C . THR A 1 92 ? 8.315 -5.232 2.840 1.00 93.94 92 THR A C 1
ATOM 693 O O . THR A 1 92 ? 8.009 -4.037 2.788 1.00 93.94 92 THR A O 1
ATOM 696 N N . VAL A 1 93 ? 8.824 -5.780 3.936 1.00 93.31 93 VAL A N 1
ATOM 697 C CA . VAL A 1 93 ? 9.192 -4.997 5.119 1.00 93.31 93 VAL A CA 1
ATOM 698 C C . VAL A 1 93 ? 10.696 -4.761 5.097 1.00 93.31 93 VAL A C 1
ATOM 700 O O . VAL A 1 93 ? 11.454 -5.620 4.659 1.00 93.31 93 VAL A O 1
ATOM 703 N N . LEU A 1 94 ? 11.160 -3.608 5.582 1.00 88.56 94 LEU A N 1
ATOM 704 C CA . LEU A 1 94 ? 12.594 -3.278 5.534 1.00 88.56 94 LEU A CA 1
ATOM 705 C C . LEU A 1 94 ? 13.471 -4.286 6.298 1.00 88.56 94 LEU A C 1
ATOM 707 O O . LEU A 1 94 ? 14.619 -4.509 5.924 1.00 88.56 94 LEU A O 1
ATOM 711 N N . GLY A 1 95 ? 12.928 -4.901 7.354 1.00 87.62 95 GLY A N 1
ATOM 712 C CA . GLY A 1 95 ? 13.621 -5.926 8.141 1.00 87.62 95 GLY A CA 1
ATOM 713 C C . GLY A 1 95 ? 13.683 -7.309 7.482 1.00 87.62 95 GLY A C 1
ATOM 714 O O . GLY A 1 95 ? 14.465 -8.144 7.924 1.00 87.62 95 GLY A O 1
ATOM 715 N N . ASP A 1 96 ? 12.884 -7.553 6.442 1.00 88.88 96 ASP A N 1
ATOM 716 C CA . ASP A 1 96 ? 12.847 -8.805 5.682 1.00 88.88 96 ASP A CA 1
ATOM 717 C C . ASP A 1 96 ? 12.421 -8.515 4.229 1.00 88.88 96 ASP A C 1
ATOM 719 O O . ASP A 1 96 ? 11.238 -8.609 3.878 1.00 88.88 96 ASP A O 1
ATOM 723 N N . PRO A 1 97 ? 13.377 -8.122 3.369 1.00 87.44 97 PRO A N 1
ATOM 724 C CA . PRO A 1 97 ? 13.090 -7.754 1.987 1.00 87.44 97 PRO A CA 1
ATOM 725 C C . PRO A 1 97 ? 12.791 -8.962 1.084 1.00 87.44 97 PRO A C 1
ATOM 727 O O . PRO A 1 97 ? 12.395 -8.772 -0.066 1.00 87.44 97 PRO A O 1
ATOM 730 N N . LEU A 1 98 ? 13.007 -10.194 1.562 1.00 89.88 98 LEU A N 1
ATOM 731 C CA . LEU A 1 98 ? 12.800 -11.413 0.776 1.00 89.88 98 LEU A CA 1
ATOM 732 C C . LEU A 1 98 ? 11.357 -11.913 0.877 1.00 89.88 98 LEU A C 1
ATOM 734 O O . LEU A 1 98 ? 10.817 -12.428 -0.105 1.00 89.88 98 LEU A O 1
ATOM 738 N N . THR A 1 99 ? 10.719 -11.737 2.033 1.00 90.81 99 THR A N 1
ATOM 739 C CA . THR A 1 99 ? 9.334 -12.162 2.238 1.00 90.81 99 THR A CA 1
ATOM 740 C C . THR A 1 99 ? 8.359 -11.167 1.619 1.00 90.81 99 THR A C 1
ATOM 742 O O . THR A 1 99 ? 8.283 -10.001 2.012 1.00 90.81 99 THR A O 1
ATOM 745 N N . ARG A 1 100 ? 7.577 -11.648 0.647 1.00 93.38 100 ARG A N 1
ATOM 746 C CA . ARG A 1 100 ? 6.530 -10.870 -0.020 1.00 93.38 100 ARG A CA 1
ATOM 747 C C . ARG A 1 100 ? 5.175 -11.152 0.600 1.00 93.38 100 ARG A C 1
ATOM 749 O O . ARG A 1 100 ? 4.781 -12.305 0.753 1.00 93.38 100 ARG A O 1
ATOM 756 N N . TYR A 1 101 ? 4.451 -10.081 0.873 1.00 93.56 101 TYR A N 1
ATOM 757 C CA . TYR A 1 101 ? 3.075 -10.125 1.332 1.00 93.56 101 TYR A CA 1
ATOM 758 C C . TYR A 1 101 ? 2.168 -9.619 0.218 1.00 93.56 101 TYR A C 1
ATOM 760 O O . TYR A 1 101 ? 2.252 -8.455 -0.173 1.00 93.56 101 TYR A O 1
ATOM 768 N N . GLU A 1 102 ? 1.334 -10.504 -0.319 1.00 93.81 102 GLU A N 1
ATOM 769 C CA . GLU A 1 102 ? 0.462 -10.208 -1.455 1.00 93.81 102 GLU A CA 1
ATOM 770 C C . GLU A 1 102 ? -0.933 -9.766 -1.001 1.00 93.81 102 GLU A C 1
ATOM 772 O O . GLU A 1 102 ? -1.472 -10.255 -0.008 1.00 93.81 102 GLU A O 1
ATOM 777 N N . GLY A 1 103 ? -1.532 -8.854 -1.765 1.00 92.44 103 GLY A N 1
ATOM 778 C CA . GLY A 1 103 ? -2.883 -8.355 -1.555 1.00 92.44 103 GLY A CA 1
ATOM 779 C C . GLY A 1 103 ? -3.476 -7.748 -2.825 1.00 92.44 103 GLY A C 1
ATOM 780 O O . GLY A 1 103 ? -2.866 -7.731 -3.897 1.00 92.44 103 GLY A O 1
ATOM 781 N N . GLN A 1 104 ? -4.703 -7.250 -2.713 1.00 93.69 104 GLN A N 1
ATOM 782 C CA . GLN A 1 104 ? -5.377 -6.529 -3.793 1.00 93.69 104 GLN A CA 1
ATOM 783 C C . GLN A 1 104 ? -5.798 -5.151 -3.307 1.00 93.69 104 GLN A C 1
ATOM 785 O O . GLN A 1 104 ? -6.259 -5.015 -2.173 1.00 93.69 104 GLN A O 1
ATOM 790 N N . ILE A 1 105 ? -5.675 -4.142 -4.171 1.00 94.19 105 ILE A N 1
ATOM 791 C CA . ILE A 1 105 ? -6.130 -2.785 -3.856 1.00 94.19 105 ILE A CA 1
ATOM 792 C C . ILE A 1 105 ? -7.627 -2.822 -3.562 1.00 94.19 105 ILE A C 1
ATOM 794 O O . ILE A 1 105 ? -8.432 -3.152 -4.432 1.00 94.19 105 ILE A O 1
ATOM 798 N N . LYS A 1 106 ? -7.992 -2.455 -2.336 1.00 94.19 106 LYS A N 1
ATOM 799 C CA . LYS A 1 106 ? -9.377 -2.329 -1.892 1.00 94.19 106 LYS A CA 1
ATOM 800 C C . LYS A 1 106 ? -9.982 -1.045 -2.438 1.00 94.19 106 LYS A C 1
ATOM 802 O O . LYS A 1 106 ? -11.015 -1.073 -3.096 1.00 94.19 106 LYS A O 1
ATOM 807 N N . ASP A 1 107 ? -9.316 0.072 -2.174 1.00 93.94 107 ASP A N 1
ATOM 808 C CA . ASP A 1 107 ? -9.715 1.393 -2.637 1.00 93.94 107 ASP A CA 1
ATOM 809 C C . ASP A 1 107 ? -8.546 2.385 -2.599 1.00 93.94 107 ASP A C 1
ATOM 811 O O . ASP A 1 107 ? -7.467 2.107 -2.068 1.00 93.94 107 ASP A O 1
ATOM 815 N N . VAL A 1 108 ? -8.780 3.549 -3.199 1.00 93.69 108 VAL A N 1
ATOM 816 C CA . VAL A 1 108 ? -7.902 4.715 -3.130 1.00 93.69 108 VAL A CA 1
ATOM 817 C C . VAL A 1 108 ? -8.688 5.835 -2.461 1.00 93.69 108 VAL A C 1
ATOM 819 O O . VAL A 1 108 ? -9.807 6.143 -2.875 1.00 93.69 108 VAL A O 1
ATOM 822 N N . LEU A 1 109 ? -8.136 6.417 -1.397 1.00 94.06 109 LEU A N 1
ATOM 823 C CA . LEU A 1 109 ? -8.795 7.495 -0.668 1.00 94.06 109 LEU A CA 1
ATOM 824 C C . LEU A 1 109 ? -8.835 8.764 -1.532 1.00 94.06 109 LEU A C 1
ATOM 826 O O . LEU A 1 109 ? -7.798 9.147 -2.066 1.00 94.06 109 LEU A O 1
ATOM 830 N N . PRO A 1 110 ? -9.988 9.450 -1.641 1.00 91.50 110 PRO A N 1
ATOM 831 C CA . PRO A 1 110 ? -10.120 10.641 -2.483 1.00 91.50 110 PRO A CA 1
ATOM 832 C C . PRO A 1 110 ? -9.477 11.889 -1.867 1.00 91.50 110 PRO A C 1
ATOM 834 O O . PRO A 1 110 ? -9.291 12.888 -2.553 1.00 91.50 110 PRO A O 1
ATOM 837 N N . THR A 1 111 ? -9.182 11.864 -0.567 1.00 94.31 111 THR A N 1
ATOM 838 C CA . THR A 1 111 ? -8.560 12.983 0.141 1.00 94.31 111 THR A CA 1
ATOM 839 C C . THR A 1 111 ? -7.039 12.863 0.051 1.00 94.31 111 THR A C 1
ATOM 841 O O . THR A 1 111 ? -6.500 11.883 0.574 1.00 94.31 111 THR A O 1
ATOM 844 N N . PRO A 1 112 ? -6.348 13.832 -0.576 1.00 94.38 112 PRO A N 1
ATOM 845 C CA . PRO A 1 112 ? -4.898 13.814 -0.648 1.00 94.38 112 PRO A CA 1
ATOM 846 C C . PRO A 1 112 ? -4.246 14.253 0.666 1.00 94.38 112 PRO A C 1
ATOM 848 O O . PRO A 1 112 ? -4.834 14.985 1.466 1.00 94.38 112 PRO A O 1
ATOM 851 N N . GLU A 1 113 ? -2.984 13.872 0.833 1.00 93.81 113 GLU A N 1
ATOM 852 C CA . GLU A 1 113 ? -2.081 14.398 1.849 1.00 93.81 113 GLU A CA 1
ATOM 853 C C . GLU A 1 113 ? -0.915 15.125 1.174 1.00 93.81 113 GLU A C 1
ATOM 855 O O . GLU A 1 113 ? -0.351 14.652 0.186 1.00 93.81 113 GLU A O 1
ATOM 860 N N . LYS A 1 114 ? -0.560 16.300 1.698 1.00 92.81 114 LYS A N 1
ATOM 861 C CA . LYS A 1 114 ? 0.553 17.100 1.190 1.00 92.81 114 LYS A CA 1
ATOM 862 C C . LYS A 1 114 ? 1.775 16.887 2.079 1.00 92.81 114 LYS A C 1
ATOM 864 O O . LYS A 1 114 ? 1.761 17.286 3.241 1.00 92.81 114 LYS A O 1
ATOM 869 N N . VAL A 1 115 ? 2.839 16.318 1.519 1.00 89.38 115 VAL A N 1
ATOM 870 C CA . VAL A 1 115 ? 4.104 16.049 2.216 1.00 89.38 115 VAL A CA 1
ATOM 871 C C . VAL A 1 115 ? 5.237 16.692 1.422 1.00 89.38 115 VAL A C 1
ATOM 873 O O . VAL A 1 115 ? 5.437 16.360 0.259 1.00 89.38 115 VAL A O 1
ATOM 876 N N . ASN A 1 116 ? 5.985 17.619 2.032 1.00 89.56 116 ASN A N 1
ATOM 877 C CA . ASN A 1 116 ? 7.111 18.324 1.391 1.00 89.56 116 ASN A CA 1
ATOM 878 C C . ASN A 1 116 ? 6.764 18.932 0.018 1.00 89.56 116 ASN A C 1
ATOM 880 O O . ASN A 1 116 ? 7.482 18.739 -0.958 1.00 89.56 116 ASN A O 1
ATOM 884 N N . ASP A 1 117 ? 5.628 19.625 -0.064 1.00 88.69 117 ASP A N 1
ATOM 885 C CA . ASP A 1 117 ? 5.096 20.216 -1.300 1.00 88.69 117 ASP A CA 1
ATOM 886 C C . ASP A 1 117 ? 4.700 19.245 -2.424 1.00 88.69 117 ASP A C 1
ATOM 888 O O . ASP A 1 117 ? 4.195 19.691 -3.453 1.00 88.69 117 ASP A O 1
ATOM 892 N N . ALA A 1 118 ? 4.789 17.936 -2.190 1.00 91.00 118 ALA A N 1
ATOM 893 C CA . ALA A 1 118 ? 4.253 16.910 -3.072 1.00 91.00 118 ALA A CA 1
ATOM 894 C C . ALA A 1 118 ? 2.896 16.394 -2.566 1.00 91.00 118 ALA A C 1
ATOM 896 O O . ALA A 1 118 ? 2.661 16.264 -1.361 1.00 91.00 118 ALA A O 1
ATOM 897 N N . ILE A 1 119 ? 1.989 16.132 -3.506 1.00 93.62 119 ILE A N 1
ATOM 898 C CA . ILE A 1 119 ? 0.635 15.640 -3.244 1.00 93.62 119 ILE A CA 1
ATOM 899 C C . ILE A 1 119 ? 0.625 14.118 -3.394 1.00 93.62 119 ILE A C 1
ATOM 901 O O . ILE A 1 119 ? 1.032 13.584 -4.428 1.00 93.62 119 ILE A O 1
ATOM 905 N N . PHE A 1 120 ? 0.126 13.432 -2.368 1.00 94.44 120 PHE A N 1
ATOM 906 C CA . PHE A 1 120 ? 0.001 11.979 -2.330 1.00 94.44 120 PHE A CA 1
ATOM 907 C C . PHE A 1 120 ? -1.432 11.547 -2.039 1.00 94.44 120 PHE A C 1
ATOM 909 O O . PHE A 1 120 ? -2.166 12.204 -1.304 1.00 94.44 120 PHE A O 1
ATOM 916 N N . TYR A 1 121 ? -1.803 10.390 -2.572 1.00 94.88 121 TYR A N 1
ATOM 917 C CA . TYR A 1 121 ? -3.058 9.703 -2.301 1.00 94.88 121 TYR A CA 1
ATOM 918 C C . TYR A 1 121 ? -2.772 8.348 -1.659 1.00 94.88 121 TYR A C 1
ATOM 920 O O . TYR A 1 121 ? -1.792 7.682 -1.994 1.00 94.88 121 TYR A O 1
ATOM 928 N N . TYR A 1 122 ? -3.638 7.917 -0.743 1.00 94.88 122 TYR A N 1
ATOM 929 C CA . TYR A 1 122 ? -3.496 6.612 -0.102 1.00 94.88 122 TYR A CA 1
ATOM 930 C C . TYR A 1 122 ? -4.254 5.532 -0.860 1.00 94.88 122 TYR A C 1
ATOM 932 O O . TYR A 1 122 ? -5.483 5.549 -0.896 1.00 94.88 122 TYR A O 1
ATOM 940 N N . ALA A 1 123 ? -3.531 4.542 -1.373 1.00 95.00 123 ALA A N 1
ATOM 941 C CA . ALA A 1 123 ? -4.104 3.274 -1.801 1.00 95.00 123 ALA A CA 1
ATOM 942 C C . ALA A 1 123 ? -4.093 2.290 -0.627 1.00 95.00 123 ALA A C 1
ATOM 944 O O . ALA A 1 123 ? -3.072 2.123 0.046 1.00 95.00 123 ALA A O 1
ATOM 945 N N . ARG A 1 124 ? -5.230 1.643 -0.361 1.00 95.12 124 ARG A N 1
ATOM 946 C CA . ARG A 1 124 ? -5.378 0.702 0.751 1.00 95.12 124 ARG A CA 1
ATOM 947 C C . ARG A 1 124 ? -5.551 -0.715 0.250 1.00 95.12 124 ARG A C 1
ATOM 949 O O . ARG A 1 124 ? -6.293 -0.957 -0.700 1.00 95.12 124 ARG A O 1
ATOM 956 N N . PHE A 1 125 ? -4.922 -1.659 0.931 1.00 94.44 125 PHE A N 1
ATOM 957 C CA . PHE A 1 125 ? -5.145 -3.082 0.709 1.00 94.44 125 PHE A CA 1
ATOM 958 C C . PHE A 1 125 ? -4.998 -3.861 2.013 1.00 94.44 125 PHE A C 1
ATOM 960 O O . PHE A 1 125 ? -4.309 -3.431 2.938 1.00 94.44 125 PHE A O 1
ATOM 967 N N . GLU A 1 126 ? -5.703 -4.983 2.094 1.00 93.06 126 GLU A N 1
ATOM 968 C CA . GLU A 1 126 ? -5.758 -5.832 3.282 1.00 93.06 126 GLU A CA 1
ATOM 969 C C . GLU A 1 126 ? -4.879 -7.061 3.085 1.00 93.06 126 GLU A C 1
ATOM 971 O O . GLU A 1 126 ? -4.906 -7.688 2.024 1.00 93.06 126 GLU A O 1
ATOM 976 N N . VAL A 1 127 ? -4.106 -7.400 4.116 1.00 93.94 127 VAL A N 1
ATOM 977 C CA . VAL A 1 127 ? -3.213 -8.558 4.116 1.00 93.94 127 VAL A CA 1
ATOM 978 C C . VAL A 1 127 ? -3.384 -9.348 5.414 1.00 93.94 127 VAL A C 1
ATOM 980 O O . VAL A 1 127 ? -3.242 -8.772 6.496 1.00 93.94 127 VAL A O 1
ATOM 983 N N . PRO A 1 128 ? -3.659 -10.664 5.344 1.00 93.69 128 PRO A N 1
ATOM 984 C CA . PRO A 1 128 ? -3.721 -11.517 6.526 1.00 93.69 128 PRO A CA 1
ATOM 985 C C . PRO A 1 128 ? -2.388 -11.555 7.286 1.00 93.69 128 PRO A C 1
ATOM 987 O O . PRO A 1 128 ? -1.320 -11.670 6.687 1.00 93.69 128 PRO A O 1
ATOM 990 N N . ASN A 1 129 ? -2.449 -11.536 8.616 1.00 93.50 129 ASN A N 1
ATOM 991 C CA . ASN A 1 129 ? -1.292 -11.598 9.512 1.00 93.50 129 ASN A CA 1
ATOM 992 C C . ASN A 1 129 ? -1.399 -12.790 10.486 1.00 93.50 129 ASN A C 1
ATOM 994 O O . ASN A 1 129 ? -1.401 -12.603 11.703 1.00 93.50 129 ASN A O 1
ATOM 998 N N . PRO A 1 130 ? -1.486 -14.036 9.981 1.00 90.50 130 PRO A N 1
ATOM 999 C CA . PRO A 1 130 ? -1.768 -15.213 10.808 1.00 90.50 130 PRO A CA 1
ATOM 1000 C C . PRO A 1 130 ? -0.672 -15.503 11.840 1.00 90.50 130 PRO A C 1
ATOM 1002 O O . PRO A 1 130 ? -0.955 -16.000 12.924 1.00 90.50 130 PRO A O 1
ATOM 1005 N N . ASN A 1 131 ? 0.578 -15.169 11.515 1.00 89.00 131 ASN A N 1
ATOM 1006 C CA . ASN A 1 131 ? 1.728 -15.410 12.385 1.00 89.00 131 ASN A CA 1
ATOM 1007 C C . ASN A 1 131 ? 1.988 -14.254 13.360 1.00 89.00 131 ASN A C 1
ATOM 1009 O O . ASN A 1 131 ? 2.940 -14.326 14.133 1.00 89.00 131 ASN A O 1
ATOM 1013 N N . GLY A 1 132 ? 1.206 -13.167 13.290 1.00 89.44 132 GLY A N 1
ATOM 1014 C CA . GLY A 1 132 ? 1.424 -11.986 14.118 1.00 89.44 132 GLY A CA 1
ATOM 1015 C C . GLY A 1 132 ? 2.842 -11.434 13.970 1.00 89.44 132 GLY A C 1
ATOM 1016 O O . GLY A 1 132 ? 3.472 -11.104 14.971 1.00 89.44 132 GLY A O 1
ATOM 1017 N N . LEU A 1 133 ? 3.380 -11.383 12.749 1.00 88.81 133 LEU A N 1
ATOM 1018 C CA . LEU A 1 133 ? 4.723 -10.853 12.463 1.00 88.81 133 LEU A CA 1
ATOM 1019 C C . LEU A 1 133 ? 4.671 -9.351 12.181 1.00 88.81 133 LEU A C 1
ATOM 1021 O O . LEU A 1 133 ? 5.544 -8.596 12.606 1.00 88.81 133 LEU A O 1
ATOM 1025 N N . LEU A 1 134 ? 3.615 -8.913 11.498 1.00 91.38 134 LEU A N 1
ATOM 1026 C CA . LEU A 1 134 ? 3.405 -7.510 11.182 1.00 91.38 134 LEU A CA 1
ATOM 1027 C C . LEU A 1 134 ? 2.979 -6.751 12.447 1.00 91.38 134 LEU A C 1
ATOM 1029 O O . LEU A 1 134 ? 2.244 -7.271 13.294 1.00 91.38 134 LEU A O 1
ATOM 1033 N N . ARG A 1 135 ? 3.475 -5.522 12.594 1.00 89.62 135 ARG A N 1
ATOM 1034 C CA . ARG A 1 135 ? 3.151 -4.602 13.696 1.00 89.62 135 ARG A CA 1
ATOM 1035 C C . ARG A 1 135 ? 2.547 -3.321 13.135 1.00 89.62 135 ARG A C 1
ATOM 1037 O O . ARG A 1 135 ? 2.698 -3.029 11.949 1.00 89.62 135 ARG A O 1
ATOM 1044 N N . LEU A 1 136 ? 1.865 -2.577 14.000 1.00 89.75 136 LEU A N 1
ATOM 1045 C CA . LEU A 1 136 ? 1.358 -1.248 13.671 1.00 89.75 136 LEU A CA 1
ATOM 1046 C C . LEU A 1 136 ? 2.515 -0.318 13.289 1.00 89.75 136 LEU A C 1
ATOM 1048 O O . LEU A 1 136 ? 3.627 -0.467 13.794 1.00 89.75 136 LEU A O 1
ATOM 1052 N N . ASP A 1 137 ? 2.235 0.608 12.375 1.00 90.00 137 ASP A N 1
ATOM 1053 C CA . ASP A 1 137 ? 3.153 1.654 11.907 1.00 90.00 137 ASP A CA 1
ATOM 1054 C C . ASP A 1 137 ? 4.499 1.159 11.342 1.00 90.00 137 ASP A C 1
ATOM 1056 O O . ASP A 1 137 ? 5.468 1.911 11.240 1.00 90.00 137 ASP A O 1
ATOM 1060 N N . MET A 1 138 ? 4.570 -0.108 10.926 1.00 91.19 138 MET A N 1
ATOM 1061 C CA . MET A 1 138 ? 5.754 -0.661 10.276 1.00 91.19 138 MET A CA 1
ATOM 1062 C C . MET A 1 138 ? 5.928 -0.090 8.862 1.00 91.19 138 MET A C 1
ATOM 1064 O O . MET A 1 138 ? 4.999 -0.093 8.054 1.00 91.19 138 MET A O 1
ATOM 1068 N N . THR A 1 139 ? 7.149 0.337 8.532 1.00 91.81 139 THR A N 1
ATOM 1069 C CA . THR A 1 139 ? 7.491 0.792 7.181 1.00 91.81 139 THR A CA 1
ATOM 1070 C C . THR A 1 139 ? 7.561 -0.382 6.209 1.00 91.81 139 THR A C 1
ATOM 1072 O O . THR A 1 139 ? 8.268 -1.367 6.444 1.00 91.81 139 THR A O 1
ATOM 1075 N N . ALA A 1 140 ? 6.874 -0.239 5.080 1.00 92.75 140 ALA A N 1
ATOM 1076 C CA . ALA A 1 140 ? 6.822 -1.228 4.017 1.00 92.75 140 ALA A CA 1
ATOM 1077 C C . ALA A 1 140 ? 7.170 -0.598 2.666 1.00 92.75 140 ALA A C 1
ATOM 1079 O O . ALA A 1 140 ? 6.790 0.539 2.384 1.00 92.75 140 ALA A O 1
ATOM 1080 N N . GLN A 1 141 ? 7.855 -1.358 1.814 1.00 93.31 141 GLN A N 1
ATOM 1081 C CA . GLN A 1 141 ? 8.047 -1.005 0.414 1.00 93.31 141 GLN A CA 1
ATOM 1082 C C . GLN A 1 141 ? 6.952 -1.672 -0.415 1.00 93.31 141 GLN A C 1
ATOM 1084 O O . GLN A 1 141 ? 6.918 -2.896 -0.555 1.00 93.31 141 GLN A O 1
ATOM 1089 N N . VAL A 1 142 ? 6.048 -0.861 -0.958 1.00 94.06 142 VAL A N 1
ATOM 1090 C CA . VAL A 1 142 ? 4.886 -1.336 -1.712 1.00 94.06 142 VAL A CA 1
ATOM 1091 C C . VAL A 1 142 ? 5.180 -1.310 -3.206 1.00 94.06 142 VAL A C 1
ATOM 1093 O O . VAL A 1 142 ? 5.687 -0.326 -3.735 1.00 94.06 142 VAL A O 1
ATOM 1096 N N . HIS A 1 143 ? 4.813 -2.390 -3.882 1.00 92.12 143 HIS A N 1
ATOM 1097 C CA . HIS A 1 143 ? 4.848 -2.526 -5.327 1.00 92.12 143 HIS A CA 1
ATOM 1098 C C . HIS A 1 143 ? 3.425 -2.775 -5.821 1.00 92.12 143 HIS A C 1
ATOM 1100 O O . HIS A 1 143 ? 2.742 -3.696 -5.368 1.00 92.12 143 HIS A O 1
ATOM 1106 N N . ILE A 1 144 ? 2.970 -1.931 -6.741 1.00 91.12 144 ILE A N 1
ATOM 1107 C CA . ILE A 1 144 ? 1.628 -2.003 -7.313 1.00 91.12 144 ILE A CA 1
ATOM 1108 C C . ILE A 1 144 ? 1.760 -2.396 -8.777 1.00 91.12 144 ILE A C 1
ATOM 1110 O O . ILE A 1 144 ? 2.466 -1.737 -9.540 1.00 91.12 144 ILE A O 1
ATOM 1114 N N . GLN A 1 145 ? 1.068 -3.458 -9.183 1.00 87.69 145 GLN A N 1
ATOM 1115 C CA . GLN A 1 145 ? 1.041 -3.861 -10.581 1.00 87.69 145 GLN A CA 1
ATOM 1116 C C . GLN A 1 145 ? 0.134 -2.908 -11.372 1.00 87.69 145 GLN A C 1
ATOM 1118 O O . GLN A 1 145 ? -1.090 -3.029 -11.323 1.00 87.69 145 GLN A O 1
ATOM 1123 N N . LEU A 1 146 ? 0.734 -1.976 -12.118 1.00 80.38 146 LEU A N 1
ATOM 1124 C CA . LEU A 1 146 ? 0.000 -1.032 -12.972 1.00 80.38 146 LEU A CA 1
ATOM 1125 C C . LEU A 1 146 ? -0.569 -1.720 -14.220 1.00 80.38 146 LEU A C 1
ATOM 1127 O O . LEU A 1 146 ? -1.768 -1.640 -14.491 1.00 80.38 146 LEU A O 1
ATOM 1131 N N . THR A 1 147 ? 0.287 -2.452 -14.936 1.00 73.25 147 THR A N 1
ATOM 1132 C CA . THR A 1 147 ? -0.047 -3.110 -16.205 1.00 73.25 147 THR A CA 1
ATOM 1133 C C . THR A 1 147 ? 0.622 -4.482 -16.266 1.00 73.25 147 THR A C 1
ATOM 1135 O O . THR A 1 147 ? 1.782 -4.624 -15.888 1.00 73.25 147 THR A O 1
ATOM 1138 N N . ASP A 1 148 ? -0.105 -5.497 -16.732 1.00 71.69 148 ASP A N 1
ATOM 1139 C CA . ASP A 1 148 ? 0.413 -6.837 -17.041 1.00 71.69 148 ASP A CA 1
ATOM 1140 C C . ASP A 1 148 ? 0.195 -7.083 -18.538 1.00 71.69 148 ASP A C 1
ATOM 1142 O O . ASP A 1 148 ? -0.827 -7.623 -18.964 1.00 71.69 148 ASP A O 1
ATOM 1146 N N . VAL A 1 149 ? 1.117 -6.570 -19.354 1.00 72.94 149 VAL A N 1
ATOM 1147 C CA . VAL A 1 149 ? 1.129 -6.802 -20.801 1.00 72.94 149 VAL A CA 1
ATOM 1148 C C . VAL A 1 149 ? 1.924 -8.071 -21.084 1.00 72.94 149 VAL A C 1
ATOM 1150 O O . VAL A 1 149 ? 3.136 -8.124 -20.886 1.00 72.94 149 VAL A O 1
ATOM 1153 N N . LYS A 1 150 ? 1.225 -9.116 -21.533 1.00 74.56 150 LYS A N 1
ATOM 1154 C CA . LYS A 1 150 ? 1.825 -10.403 -21.908 1.00 74.56 150 LYS A CA 1
ATOM 1155 C C . LYS A 1 150 ? 1.984 -10.490 -23.416 1.00 74.56 150 LYS A C 1
ATOM 1157 O O . LYS A 1 150 ? 1.140 -9.989 -24.151 1.00 74.56 150 LYS A O 1
ATOM 1162 N N . ASN A 1 151 ? 3.025 -11.195 -23.854 1.00 77.75 151 ASN A N 1
ATOM 1163 C CA . ASN A 1 151 ? 3.356 -11.393 -25.269 1.00 77.75 151 ASN A CA 1
ATOM 1164 C C . ASN A 1 151 ? 3.574 -10.077 -26.035 1.00 77.75 151 ASN A C 1
ATOM 1166 O O . ASN A 1 151 ? 3.111 -9.932 -27.165 1.00 77.75 151 ASN A O 1
ATOM 1170 N N . VAL A 1 152 ? 4.280 -9.125 -25.422 1.00 84.31 152 VAL A N 1
ATOM 1171 C CA . VAL A 1 152 ? 4.698 -7.880 -26.076 1.00 84.31 152 VAL A CA 1
ATOM 1172 C C . VAL A 1 152 ? 6.183 -7.928 -26.413 1.00 84.31 152 VAL A C 1
ATOM 1174 O O . VAL A 1 152 ? 6.978 -8.504 -25.671 1.00 84.31 152 VAL A O 1
ATOM 1177 N N . LEU A 1 153 ? 6.554 -7.347 -27.553 1.00 86.50 153 LEU A N 1
ATOM 1178 C CA . LEU A 1 153 ? 7.949 -7.231 -27.960 1.00 86.50 153 LEU A CA 1
ATOM 1179 C C . LEU A 1 153 ? 8.581 -6.074 -27.188 1.00 86.50 153 LEU A C 1
ATOM 1181 O O . LEU A 1 153 ? 8.147 -4.932 -27.329 1.00 86.50 153 LEU A O 1
ATOM 1185 N N . THR A 1 154 ? 9.594 -6.364 -26.380 1.00 90.12 154 THR A N 1
ATOM 1186 C CA . THR A 1 154 ? 10.351 -5.346 -25.654 1.00 90.12 154 THR A CA 1
ATOM 1187 C C . THR A 1 154 ? 11.775 -5.264 -26.174 1.00 90.12 154 THR A C 1
ATOM 1189 O O . THR A 1 154 ? 12.351 -6.258 -26.621 1.00 90.12 154 THR A O 1
ATOM 1192 N N . ILE A 1 155 ? 12.346 -4.064 -26.120 1.00 90.81 155 ILE A N 1
ATOM 1193 C CA . ILE A 1 155 ? 13.780 -3.859 -26.327 1.00 90.81 155 ILE A CA 1
ATOM 1194 C C . ILE A 1 155 ? 14.363 -3.102 -25.131 1.00 90.81 155 ILE A C 1
ATOM 1196 O O . ILE A 1 155 ? 13.661 -2.266 -24.552 1.00 90.81 155 ILE A O 1
ATOM 1200 N N . PRO A 1 156 ? 15.637 -3.334 -24.775 1.00 89.62 156 PRO A N 1
ATOM 1201 C CA . PRO A 1 156 ? 16.306 -2.549 -23.748 1.00 89.62 156 PRO A CA 1
ATOM 1202 C C . PRO A 1 156 ? 16.350 -1.068 -24.118 1.00 89.62 156 PRO A C 1
ATOM 1204 O O . PRO A 1 156 ? 16.553 -0.709 -25.282 1.00 89.62 156 PRO A O 1
ATOM 1207 N N . LEU A 1 157 ? 16.260 -0.198 -23.116 1.00 86.75 157 LEU A N 1
ATOM 1208 C CA . LEU A 1 157 ? 16.369 1.250 -23.298 1.00 86.75 157 LEU A CA 1
ATOM 1209 C C . LEU A 1 157 ? 17.679 1.687 -23.960 1.00 86.75 157 LEU A C 1
ATOM 1211 O O . LEU A 1 157 ? 17.704 2.709 -24.637 1.00 86.75 157 LEU A O 1
ATOM 1215 N N . SER A 1 158 ? 18.754 0.914 -23.801 1.00 86.69 158 SER A N 1
ATOM 1216 C CA . SER A 1 158 ? 20.047 1.179 -24.442 1.00 86.69 158 SER A CA 1
ATOM 1217 C C . SER A 1 158 ? 20.038 0.996 -25.963 1.00 86.69 158 SER A C 1
ATOM 1219 O O . SER A 1 158 ? 20.887 1.572 -26.638 1.00 86.69 158 SER A O 1
ATOM 1221 N N . ALA A 1 159 ? 19.093 0.221 -26.510 1.00 88.38 159 ALA A N 1
ATOM 1222 C CA . ALA A 1 159 ? 18.919 0.052 -27.955 1.00 88.38 159 ALA A CA 1
ATOM 1223 C C . ALA A 1 159 ? 18.054 1.154 -28.589 1.00 88.38 159 ALA A C 1
ATOM 1225 O O . ALA A 1 159 ? 17.969 1.245 -29.818 1.00 88.38 159 ALA A O 1
ATOM 1226 N N . LEU A 1 160 ? 17.388 1.974 -27.768 1.00 88.38 160 LEU A N 1
ATOM 1227 C CA . LEU A 1 160 ? 16.556 3.072 -28.235 1.00 88.38 160 LEU A CA 1
ATOM 1228 C C . LEU A 1 160 ? 17.452 4.243 -28.660 1.00 88.38 160 LEU A C 1
ATOM 1230 O O . LEU A 1 160 ? 18.195 4.799 -27.853 1.00 88.38 160 LEU A O 1
ATOM 1234 N N . GLY A 1 161 ? 17.401 4.599 -29.939 1.00 85.31 161 GLY A N 1
ATOM 1235 C CA . GLY A 1 161 ? 18.138 5.728 -30.497 1.00 85.31 161 GLY A CA 1
ATOM 1236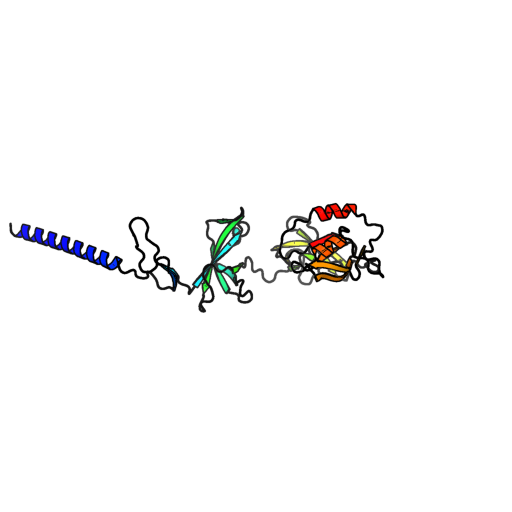 C C . GLY A 1 161 ? 17.401 7.054 -30.329 1.00 85.31 161 GLY A C 1
ATOM 1237 O O . GLY A 1 161 ? 16.556 7.226 -29.450 1.00 85.31 161 GLY A O 1
ATOM 1238 N N . ASP A 1 162 ? 17.719 8.006 -31.203 1.00 84.06 162 ASP A N 1
ATOM 1239 C CA . ASP A 1 162 ? 17.186 9.362 -31.104 1.00 84.06 162 ASP A CA 1
ATOM 1240 C C . ASP A 1 162 ? 15.662 9.423 -31.358 1.00 84.06 162 ASP A C 1
ATOM 1242 O O . ASP A 1 162 ? 15.138 8.706 -32.227 1.00 84.06 162 ASP A O 1
ATOM 1246 N N . PRO A 1 163 ? 14.932 10.292 -30.629 1.00 89.19 163 PRO A N 1
ATOM 1247 C CA . PRO A 1 163 ? 13.514 10.534 -30.868 1.00 89.19 163 PRO A CA 1
ATOM 1248 C C . PRO A 1 163 ? 13.295 11.251 -32.208 1.00 89.19 163 PRO A C 1
ATOM 1250 O O . PRO A 1 163 ? 13.962 12.234 -32.524 1.00 89.19 163 PRO A O 1
ATOM 1253 N N . VAL A 1 164 ? 12.313 10.781 -32.980 1.00 87.81 164 VAL A N 1
ATOM 1254 C CA . VAL A 1 164 ? 11.881 11.376 -34.264 1.00 87.81 164 VAL A CA 1
ATOM 1255 C C . VAL A 1 164 ? 10.572 12.156 -34.102 1.00 87.81 164 VAL A C 1
ATOM 1257 O O . VAL A 1 164 ? 10.278 13.068 -34.871 1.00 87.81 164 VAL A O 1
ATOM 1260 N N . GLY A 1 165 ? 9.774 11.822 -33.087 1.00 84.94 165 GLY A N 1
ATOM 1261 C CA . GLY A 1 165 ? 8.538 12.518 -32.748 1.00 84.94 165 GLY A CA 1
ATOM 1262 C C . GLY A 1 165 ? 7.879 11.915 -31.514 1.00 84.94 165 GLY A C 1
ATOM 1263 O O . GLY A 1 165 ? 8.490 11.114 -30.810 1.00 84.94 165 GLY A O 1
ATOM 1264 N N . ASP A 1 166 ? 6.619 12.277 -31.275 1.00 82.81 166 ASP A N 1
ATOM 1265 C CA . ASP A 1 166 ? 5.879 11.785 -30.113 1.00 82.81 166 ASP A CA 1
ATOM 1266 C C . ASP A 1 166 ? 5.729 10.255 -30.167 1.00 82.81 166 ASP A C 1
ATOM 1268 O O . ASP A 1 166 ? 5.240 9.701 -31.158 1.00 82.81 166 ASP A O 1
ATOM 1272 N N . ASN A 1 167 ? 6.255 9.579 -29.145 1.00 86.75 167 ASN A N 1
ATOM 1273 C CA . ASN A 1 167 ? 6.379 8.123 -29.032 1.00 86.75 167 ASN A CA 1
ATOM 1274 C C . ASN A 1 167 ? 7.065 7.385 -30.207 1.00 86.75 167 ASN A C 1
ATOM 1276 O O . ASN A 1 167 ? 6.905 6.168 -30.349 1.00 86.75 167 ASN A O 1
ATOM 1280 N N . ARG A 1 168 ? 7.838 8.085 -31.052 1.00 89.88 168 ARG A N 1
ATOM 1281 C CA . ARG A 1 168 ? 8.541 7.506 -32.212 1.00 89.88 168 ARG A CA 1
ATOM 1282 C C . ARG A 1 168 ? 10.048 7.678 -32.109 1.00 89.88 168 ARG A C 1
ATOM 1284 O O . ARG A 1 168 ? 10.540 8.796 -31.970 1.00 89.88 168 ARG A O 1
ATOM 1291 N N . TYR A 1 169 ? 10.769 6.574 -32.260 1.00 90.88 169 TYR A N 1
ATOM 1292 C CA . TYR A 1 169 ? 12.213 6.493 -32.055 1.00 90.88 169 TYR A CA 1
ATOM 1293 C C . TYR A 1 169 ? 12.884 5.713 -33.175 1.00 90.88 169 TYR A C 1
ATOM 1295 O O . TYR A 1 169 ? 12.252 4.885 -33.830 1.00 90.88 169 TYR A O 1
ATOM 1303 N N . LYS A 1 170 ? 14.177 5.949 -33.389 1.00 89.88 170 LYS A N 1
ATOM 1304 C CA . LYS A 1 170 ? 14.983 5.108 -34.278 1.00 89.88 170 LYS A CA 1
ATOM 1305 C C . LYS A 1 170 ? 15.624 3.971 -33.503 1.00 89.88 170 LYS A C 1
ATOM 1307 O O . LYS A 1 170 ? 16.196 4.194 -32.443 1.00 89.88 170 LYS A O 1
ATOM 1312 N N . VAL A 1 171 ? 15.587 2.768 -34.059 1.00 90.31 171 VAL A N 1
ATOM 1313 C CA . VAL A 1 171 ? 16.308 1.601 -33.544 1.00 90.31 171 VAL A CA 1
ATOM 1314 C C . VAL A 1 171 ? 17.206 1.062 -34.645 1.00 90.31 171 VAL A C 1
ATOM 1316 O O . VAL A 1 171 ? 16.818 1.001 -35.812 1.00 90.31 171 VAL A O 1
ATOM 1319 N N . LYS A 1 172 ? 18.428 0.687 -34.275 1.00 88.69 172 LYS A N 1
ATOM 1320 C CA . LYS A 1 172 ? 19.400 0.066 -35.175 1.00 88.69 172 LYS A CA 1
ATOM 1321 C C . LYS A 1 172 ? 19.199 -1.447 -35.166 1.00 88.69 172 LYS A C 1
ATOM 1323 O O . LYS A 1 172 ? 19.427 -2.088 -34.142 1.00 88.69 172 LYS A O 1
ATOM 1328 N N . LEU A 1 173 ? 18.789 -2.009 -36.299 1.00 88.56 173 LEU A N 1
ATOM 1329 C CA . LEU A 1 173 ? 18.693 -3.451 -36.501 1.00 88.56 173 LEU A CA 1
ATOM 1330 C C . LEU A 1 173 ? 19.976 -3.976 -37.128 1.00 88.56 173 LEU A C 1
ATOM 1332 O O . LEU A 1 173 ? 20.521 -3.343 -38.032 1.00 88.56 173 LEU A O 1
ATOM 1336 N N . LEU A 1 174 ? 20.400 -5.162 -36.715 1.00 83.44 174 LEU A N 1
ATOM 1337 C CA . LEU A 1 174 ? 21.467 -5.915 -37.353 1.00 83.44 174 LEU A CA 1
ATOM 1338 C C . LEU A 1 174 ? 20.845 -6.974 -38.271 1.00 83.44 174 LEU A C 1
ATOM 1340 O O . LEU A 1 174 ? 20.092 -7.834 -37.823 1.00 83.44 174 LEU A O 1
ATOM 1344 N N . ARG A 1 175 ? 21.134 -6.924 -39.576 1.00 79.06 175 ARG A N 1
ATOM 1345 C CA . ARG A 1 175 ? 20.775 -8.003 -40.512 1.00 79.06 175 ARG A CA 1
ATOM 1346 C C . ARG A 1 175 ? 21.965 -8.310 -41.409 1.00 79.06 175 ARG A C 1
ATOM 1348 O O . ARG A 1 175 ? 22.461 -7.429 -42.101 1.00 79.06 175 ARG A O 1
ATOM 1355 N N . ASN A 1 176 ? 22.416 -9.565 -41.410 1.00 70.31 176 ASN A N 1
ATOM 1356 C CA . ASN A 1 176 ? 23.558 -10.036 -42.208 1.00 70.31 176 ASN A CA 1
ATOM 1357 C C . ASN A 1 176 ? 24.859 -9.235 -41.975 1.00 70.31 176 ASN A C 1
ATOM 1359 O O . ASN A 1 176 ? 25.640 -9.038 -42.902 1.00 70.31 176 ASN A O 1
ATOM 1363 N N . GLY A 1 177 ? 25.081 -8.750 -40.748 1.00 71.69 177 GLY A N 1
ATOM 1364 C CA . GLY A 1 177 ? 26.252 -7.935 -40.399 1.00 71.69 177 GLY A CA 1
ATOM 1365 C C . GLY A 1 177 ? 26.170 -6.463 -40.825 1.00 71.69 177 GLY A C 1
ATOM 1366 O O . GLY A 1 177 ? 27.112 -5.715 -40.578 1.00 71.69 177 GLY A O 1
ATOM 1367 N N . GLU A 1 178 ? 25.060 -6.033 -41.433 1.00 77.00 178 GLU A N 1
ATOM 1368 C CA . GLU A 1 178 ? 24.816 -4.646 -41.830 1.00 77.00 178 GLU A CA 1
ATOM 1369 C C . GLU A 1 178 ? 23.770 -4.010 -40.900 1.00 77.00 178 GLU A C 1
ATOM 1371 O O . GLU A 1 178 ? 22.696 -4.575 -40.661 1.00 77.00 178 GLU A O 1
ATOM 1376 N N . THR A 1 179 ? 24.086 -2.833 -40.357 1.00 83.56 179 THR A N 1
ATOM 1377 C CA . THR A 1 179 ? 23.192 -2.108 -39.448 1.00 83.56 179 THR A CA 1
ATOM 1378 C C . THR A 1 179 ? 22.231 -1.227 -40.241 1.00 83.56 179 THR A C 1
ATOM 1380 O O . THR A 1 179 ? 22.665 -0.393 -41.035 1.00 83.56 179 THR A O 1
ATOM 1383 N N . ARG A 1 180 ? 20.922 -1.363 -40.008 1.00 86.56 180 ARG A N 1
ATOM 1384 C CA . ARG A 1 180 ? 19.883 -0.517 -40.617 1.00 86.56 180 ARG A CA 1
ATOM 1385 C C . ARG A 1 180 ? 19.047 0.171 -39.553 1.00 86.56 180 ARG A C 1
ATOM 1387 O O . ARG A 1 180 ? 18.541 -0.477 -38.644 1.00 86.56 180 ARG A O 1
ATOM 1394 N N . GLU A 1 181 ? 18.869 1.479 -39.690 1.00 88.31 181 GLU A N 1
ATOM 1395 C CA . GLU A 1 181 ? 17.945 2.230 -38.842 1.00 88.31 181 GLU A CA 1
ATOM 1396 C C . GLU A 1 181 ? 16.502 1.967 -39.268 1.00 88.31 181 GLU A C 1
ATOM 1398 O O . GLU A 1 181 ? 16.169 2.008 -40.456 1.00 88.31 181 GLU A O 1
ATOM 1403 N N . ARG A 1 182 ? 15.635 1.721 -38.289 1.00 88.81 182 ARG A N 1
ATOM 1404 C CA . ARG A 1 182 ? 14.196 1.611 -38.488 1.00 88.81 182 ARG A CA 1
ATOM 1405 C C . ARG A 1 182 ? 13.466 2.442 -37.449 1.00 88.81 182 ARG A C 1
ATOM 1407 O O . ARG A 1 182 ? 13.846 2.474 -36.282 1.00 88.81 182 ARG A O 1
ATOM 1414 N N . GLU A 1 183 ? 12.407 3.107 -37.885 1.00 91.06 183 GLU A N 1
ATOM 1415 C CA . GLU A 1 183 ? 11.524 3.839 -36.988 1.00 91.06 183 GLU A CA 1
ATOM 1416 C C . GLU A 1 183 ? 10.575 2.876 -36.278 1.00 91.06 183 GLU A C 1
ATOM 1418 O O . GLU A 1 183 ? 9.923 2.036 -36.905 1.00 91.06 183 GLU A O 1
ATOM 1423 N N . VAL A 1 184 ? 10.496 3.018 -34.960 1.00 92.31 184 VAL A N 1
ATOM 1424 C CA . VAL A 1 184 ? 9.629 2.235 -34.088 1.00 92.31 184 VAL A CA 1
ATOM 1425 C C . VAL A 1 184 ? 8.702 3.163 -33.320 1.00 92.31 184 VAL A C 1
ATOM 1427 O O . VAL A 1 184 ? 9.061 4.290 -32.976 1.00 92.31 184 VAL A O 1
ATOM 1430 N N . THR A 1 185 ? 7.491 2.687 -33.060 1.00 92.00 185 THR A N 1
ATOM 1431 C CA . THR A 1 185 ? 6.549 3.331 -32.143 1.00 92.00 185 THR A CA 1
ATOM 1432 C C . THR A 1 185 ? 6.571 2.562 -30.837 1.00 92.00 185 THR A C 1
ATOM 1434 O O . THR A 1 185 ? 6.304 1.356 -30.840 1.00 92.00 185 THR A O 1
ATOM 1437 N N . ILE A 1 186 ? 6.898 3.248 -29.746 1.00 91.31 186 ILE A N 1
ATOM 1438 C CA . ILE A 1 186 ? 6.967 2.632 -28.421 1.00 91.31 186 ILE A CA 1
ATOM 1439 C C . ILE A 1 186 ? 5.610 2.712 -27.707 1.00 91.31 186 ILE A C 1
ATOM 1441 O O . ILE A 1 186 ? 4.715 3.435 -28.143 1.00 91.31 186 ILE A O 1
ATOM 1445 N N . GLY A 1 187 ? 5.438 1.911 -26.661 1.00 86.38 187 GLY A N 1
ATOM 1446 C CA . GLY A 1 187 ? 4.247 1.840 -25.816 1.00 86.38 187 GLY A CA 1
ATOM 1447 C C . GLY A 1 187 ? 4.591 2.180 -24.372 1.00 86.38 187 GLY A C 1
ATOM 1448 O O . GLY A 1 187 ? 5.148 3.245 -24.102 1.00 86.38 187 GLY A O 1
ATOM 1449 N N . ALA A 1 188 ? 4.270 1.276 -23.445 1.00 82.44 188 ALA A N 1
ATOM 1450 C CA . ALA A 1 188 ? 4.698 1.406 -22.062 1.00 82.44 188 ALA A CA 1
ATOM 1451 C C . ALA A 1 188 ? 6.230 1.317 -21.942 1.00 82.44 188 ALA A C 1
ATOM 1453 O O . ALA A 1 188 ? 6.910 0.607 -22.685 1.00 82.44 188 ALA A O 1
ATOM 1454 N N . ARG A 1 189 ? 6.782 2.034 -20.967 1.00 81.75 189 ARG A N 1
ATOM 1455 C CA . ARG A 1 189 ? 8.208 2.025 -20.638 1.00 81.75 189 ARG A CA 1
ATOM 1456 C C . ARG A 1 189 ? 8.379 1.640 -19.177 1.00 81.75 189 ARG A C 1
ATOM 1458 O O . ARG A 1 189 ? 7.624 2.117 -18.335 1.00 81.75 189 ARG A O 1
ATOM 1465 N N . ASN A 1 190 ? 9.385 0.823 -18.889 1.00 77.94 190 ASN A N 1
ATOM 1466 C CA . ASN A 1 190 ? 9.880 0.600 -17.535 1.00 77.94 190 ASN A CA 1
ATOM 1467 C C . ASN A 1 190 ? 11.345 1.086 -17.423 1.00 77.94 190 ASN A C 1
ATOM 1469 O O . ASN A 1 190 ? 11.871 1.705 -18.352 1.00 77.94 190 ASN A O 1
ATOM 1473 N N . ASP A 1 191 ? 11.993 0.854 -16.281 1.00 75.56 191 ASP A N 1
ATOM 1474 C CA . ASP A 1 191 ? 13.351 1.355 -16.009 1.00 75.56 191 ASP A CA 1
ATOM 1475 C C . ASP A 1 191 ? 14.453 0.678 -16.845 1.00 75.56 191 ASP A C 1
ATOM 1477 O O . ASP A 1 191 ? 15.556 1.216 -16.958 1.00 75.56 191 ASP A O 1
ATOM 1481 N N . THR A 1 192 ? 14.164 -0.472 -17.460 1.00 83.00 192 THR A N 1
ATOM 1482 C CA . THR A 1 192 ? 15.137 -1.294 -18.200 1.00 83.00 192 THR A CA 1
ATOM 1483 C C . THR A 1 192 ? 14.801 -1.389 -19.689 1.00 83.00 192 THR A C 1
ATOM 1485 O O . THR A 1 192 ? 15.686 -1.293 -20.539 1.00 83.00 192 THR A O 1
ATOM 1488 N N . ASP A 1 193 ? 13.517 -1.516 -20.007 1.00 87.94 193 ASP A N 1
ATOM 1489 C CA . ASP A 1 193 ? 12.971 -1.922 -21.293 1.00 87.94 193 ASP A CA 1
ATOM 1490 C C . ASP A 1 193 ? 11.825 -1.001 -21.741 1.00 87.94 193 ASP A C 1
ATOM 1492 O O . ASP A 1 193 ? 11.114 -0.381 -20.942 1.00 87.94 193 ASP A O 1
ATOM 1496 N N . VAL A 1 194 ? 11.609 -0.960 -23.053 1.00 89.75 194 VAL A N 1
ATOM 1497 C CA . VAL A 1 194 ? 10.467 -0.302 -23.695 1.00 89.75 194 VAL A CA 1
ATOM 1498 C C . VAL A 1 194 ? 9.661 -1.299 -24.502 1.00 89.75 194 VAL A C 1
ATOM 1500 O O . VAL A 1 194 ? 10.210 -2.141 -25.211 1.00 89.75 194 VAL A O 1
ATOM 1503 N N . GLU A 1 195 ? 8.344 -1.181 -24.410 1.00 89.31 195 GLU A N 1
ATOM 1504 C CA . GLU A 1 195 ? 7.405 -1.905 -25.253 1.00 89.31 195 GLU A CA 1
ATOM 1505 C C . GLU A 1 195 ? 7.429 -1.338 -26.674 1.00 89.31 195 GLU A C 1
ATOM 1507 O O . GLU A 1 195 ? 7.359 -0.123 -26.869 1.00 89.31 195 GLU A O 1
ATOM 1512 N N . ILE A 1 196 ? 7.485 -2.214 -27.674 1.00 91.56 196 ILE A N 1
ATOM 1513 C CA . ILE A 1 196 ? 7.409 -1.861 -29.089 1.00 91.56 196 ILE A CA 1
ATOM 1514 C C . ILE A 1 196 ? 6.027 -2.216 -29.622 1.00 91.56 196 ILE A C 1
ATOM 1516 O O . ILE A 1 196 ? 5.678 -3.384 -29.775 1.00 91.56 196 ILE A O 1
ATOM 1520 N N . VAL A 1 197 ? 5.250 -1.184 -29.952 1.00 89.62 197 VAL A N 1
ATOM 1521 C CA . VAL A 1 197 ? 3.895 -1.329 -30.502 1.00 89.62 197 VAL A CA 1
ATOM 1522 C C . VAL A 1 197 ? 3.954 -1.565 -32.009 1.00 89.62 197 VAL A C 1
ATOM 1524 O O . VAL A 1 197 ? 3.169 -2.340 -32.554 1.00 89.62 197 VAL A O 1
ATOM 1527 N N . LYS A 1 198 ? 4.870 -0.879 -32.709 1.00 88.31 198 LYS A N 1
ATOM 1528 C CA . LYS A 1 198 ? 5.067 -1.008 -34.162 1.00 88.31 198 LYS A CA 1
ATOM 1529 C C . LYS A 1 198 ? 6.525 -0.808 -34.548 1.00 88.31 198 LYS A C 1
ATOM 1531 O O . LYS A 1 198 ? 7.221 0.001 -33.945 1.00 88.31 198 LYS A O 1
ATOM 1536 N N . GLY A 1 199 ? 6.938 -1.468 -35.627 1.00 85.50 199 GLY A N 1
ATOM 1537 C CA . GLY A 1 199 ? 8.220 -1.228 -36.294 1.00 85.50 199 GLY A CA 1
ATOM 1538 C C . GLY A 1 199 ? 9.250 -2.341 -36.116 1.00 85.50 199 GLY A C 1
ATOM 1539 O O . GLY A 1 199 ? 10.195 -2.392 -36.893 1.00 85.50 199 GLY A O 1
ATOM 1540 N N . LEU A 1 200 ? 9.062 -3.271 -35.181 1.00 88.75 200 LEU A N 1
ATOM 1541 C CA . LEU A 1 200 ? 9.916 -4.455 -35.044 1.00 88.75 200 LEU A CA 1
ATOM 1542 C C . LEU A 1 200 ? 9.073 -5.722 -35.016 1.00 88.75 200 LEU A C 1
ATOM 1544 O O . LEU A 1 200 ? 7.926 -5.703 -34.566 1.00 88.75 200 LEU A O 1
ATOM 1548 N N . GLU A 1 201 ? 9.663 -6.810 -35.492 1.00 87.75 201 GLU A N 1
ATOM 1549 C CA . GLU A 1 201 ? 9.081 -8.146 -35.435 1.00 87.75 201 GLU A CA 1
ATOM 1550 C C . GLU A 1 201 ? 9.888 -9.032 -34.480 1.00 87.75 201 GLU A C 1
ATOM 1552 O O . GLU A 1 201 ? 11.078 -8.812 -34.239 1.00 87.75 201 GLU A O 1
ATOM 1557 N N . ALA A 1 202 ? 9.235 -10.050 -33.917 1.00 84.75 202 ALA A N 1
ATOM 1558 C CA . ALA A 1 202 ? 9.910 -11.016 -33.061 1.00 84.75 202 ALA A CA 1
ATOM 1559 C C . ALA A 1 202 ? 11.003 -11.753 -33.857 1.00 84.75 202 ALA A C 1
ATOM 1561 O O . ALA A 1 202 ? 10.719 -12.370 -34.882 1.00 84.75 202 ALA A O 1
ATOM 1562 N N . GLY A 1 203 ? 12.244 -11.688 -33.367 1.00 83.06 203 GLY A N 1
ATOM 1563 C CA . GLY A 1 203 ? 13.425 -12.246 -34.034 1.00 83.06 203 GLY A CA 1
ATOM 1564 C C . GLY A 1 203 ? 14.312 -11.215 -34.738 1.00 83.06 203 GLY A C 1
ATOM 1565 O O . GLY A 1 203 ? 15.387 -11.582 -35.203 1.00 83.06 203 GLY A O 1
ATOM 1566 N N . ASP A 1 204 ? 13.913 -9.939 -34.794 1.00 86.25 204 ASP A N 1
ATOM 1567 C CA . ASP A 1 204 ? 14.808 -8.864 -35.232 1.00 86.25 204 ASP A CA 1
ATOM 1568 C C . ASP A 1 204 ? 15.936 -8.645 -34.203 1.00 86.25 204 ASP A C 1
ATOM 1570 O O . ASP A 1 204 ? 15.685 -8.403 -33.021 1.00 86.25 204 ASP A O 1
ATOM 1574 N N . GLU A 1 205 ? 17.193 -8.700 -34.651 1.00 85.44 205 GLU A N 1
ATOM 1575 C CA . GLU A 1 205 ? 18.354 -8.395 -33.811 1.00 85.44 205 GLU A CA 1
ATOM 1576 C C . GLU A 1 205 ? 18.546 -6.878 -33.706 1.00 85.44 205 GLU A C 1
ATOM 1578 O O . GLU A 1 205 ? 18.670 -6.185 -34.719 1.00 85.44 205 GLU A O 1
ATOM 1583 N N . VAL A 1 206 ? 18.591 -6.354 -32.479 1.00 87.31 206 VAL A N 1
ATOM 1584 C CA . VAL A 1 206 ? 18.763 -4.922 -32.197 1.00 87.31 206 VAL A CA 1
ATOM 1585 C C . VAL A 1 206 ? 20.123 -4.641 -31.569 1.00 87.31 206 VAL A C 1
ATOM 1587 O O . VAL A 1 206 ? 20.6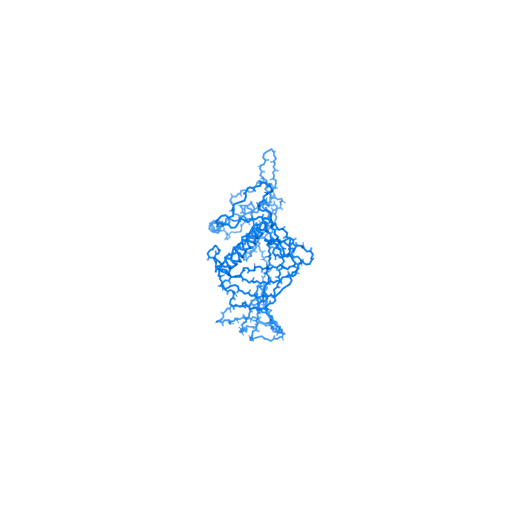10 -5.383 -30.716 1.00 87.31 206 VAL A O 1
ATOM 1590 N N . VAL A 1 207 ? 20.750 -3.544 -31.984 1.00 86.00 207 VAL A N 1
ATOM 1591 C CA . VAL A 1 207 ? 22.072 -3.148 -31.490 1.00 86.00 207 VAL A CA 1
ATOM 1592 C C . VAL A 1 207 ? 21.916 -2.378 -30.174 1.00 86.00 207 VAL A C 1
ATOM 1594 O O . VAL A 1 207 ? 21.498 -1.226 -30.172 1.00 86.00 207 VAL A O 1
ATOM 1597 N N . ILE A 1 208 ? 22.288 -3.005 -29.055 1.00 82.81 208 ILE A N 1
ATOM 1598 C CA . ILE A 1 208 ? 22.258 -2.427 -27.690 1.00 82.81 208 ILE A CA 1
ATOM 1599 C C . ILE A 1 208 ? 23.465 -1.524 -27.364 1.00 82.81 208 ILE A C 1
ATOM 1601 O O . ILE A 1 208 ? 23.527 -0.926 -26.291 1.00 82.81 208 ILE A O 1
ATOM 1605 N N . GLY A 1 209 ? 24.440 -1.445 -28.274 1.00 67.38 209 GLY A N 1
ATOM 1606 C CA . GLY A 1 209 ? 25.633 -0.612 -28.154 1.00 67.38 209 GLY A CA 1
ATOM 1607 C C . GLY A 1 209 ? 26.650 -0.919 -29.253 1.00 67.38 209 GLY A C 1
ATOM 1608 O O . GLY A 1 209 ? 26.968 -2.076 -29.514 1.00 67.38 209 GLY A O 1
ATOM 1609 N N . GLU A 1 210 ? 27.177 0.114 -29.908 1.00 59.94 210 GLU A N 1
ATOM 1610 C CA . GLU A 1 210 ? 28.323 -0.030 -30.807 1.00 59.94 210 GLU A CA 1
ATOM 1611 C C . GLU A 1 210 ? 29.606 -0.012 -29.969 1.00 59.94 210 GLU A C 1
ATOM 1613 O O . GLU A 1 210 ? 30.046 1.042 -29.501 1.00 59.94 210 GLU A O 1
ATOM 1618 N N . ALA A 1 211 ? 30.248 -1.168 -29.794 1.00 47.44 211 ALA A N 1
ATOM 1619 C CA . ALA A 1 211 ? 31.657 -1.179 -29.427 1.00 47.44 211 ALA A CA 1
ATOM 1620 C C . ALA A 1 211 ? 32.421 -0.589 -30.615 1.00 47.44 211 ALA A C 1
ATOM 1622 O O . ALA A 1 211 ? 32.589 -1.271 -31.620 1.00 47.44 211 ALA A O 1
ATOM 1623 N N . LYS A 1 212 ? 32.830 0.686 -30.540 1.00 41.78 212 LYS A N 1
ATOM 1624 C CA . LYS A 1 212 ? 33.620 1.346 -31.594 1.00 41.78 212 LYS A CA 1
ATOM 1625 C C . LYS A 1 212 ? 34.821 0.460 -31.972 1.00 41.78 212 LYS A C 1
ATOM 1627 O O . LYS A 1 212 ? 35.777 0.392 -31.191 1.00 41.78 212 LYS A O 1
ATOM 1632 N N . PRO A 1 213 ? 34.833 -0.193 -33.149 1.00 38.03 213 PRO A N 1
ATOM 1633 C CA . PRO A 1 213 ? 35.954 -1.017 -33.570 1.00 38.03 213 PRO A CA 1
ATOM 1634 C C . PRO A 1 213 ? 37.037 -0.063 -34.082 1.00 38.03 213 PRO A C 1
ATOM 1636 O O . PRO A 1 213 ? 36.981 0.448 -35.194 1.00 38.03 213 PRO A O 1
ATOM 1639 N N . GLY A 1 214 ? 37.971 0.265 -33.197 1.00 45.00 214 GLY A N 1
ATOM 1640 C CA . GLY A 1 214 ? 39.056 1.229 -33.431 1.00 45.00 214 GLY A CA 1
ATOM 1641 C C . GLY A 1 214 ? 39.850 1.578 -32.169 1.00 45.00 214 GLY A C 1
ATOM 1642 O O . GLY A 1 214 ? 40.801 2.347 -32.209 1.00 45.00 214 GLY A O 1
ATOM 1643 N N . ALA A 1 215 ? 39.480 0.979 -31.040 1.00 42.91 215 ALA A N 1
ATOM 1644 C CA . ALA A 1 215 ? 40.050 1.184 -29.722 1.00 42.91 215 ALA A CA 1
ATOM 1645 C C . ALA A 1 215 ? 41.386 0.445 -29.468 1.00 42.91 215 ALA A C 1
ATOM 1647 O O . ALA A 1 215 ? 41.723 0.145 -28.326 1.00 42.91 215 ALA A O 1
ATOM 1648 N N . ALA A 1 216 ? 42.151 0.121 -30.510 1.00 44.06 216 ALA A N 1
ATOM 1649 C CA . ALA A 1 216 ? 43.462 -0.508 -30.376 1.00 44.06 216 ALA A CA 1
ATOM 1650 C C . ALA A 1 216 ? 44.564 0.559 -30.455 1.00 44.06 216 ALA A C 1
ATOM 1652 O O . ALA A 1 216 ? 45.151 0.758 -31.512 1.00 44.06 216 ALA A O 1
ATOM 1653 N N . GLN A 1 217 ? 44.768 1.257 -29.329 1.00 47.84 217 GLN A N 1
ATOM 1654 C CA . GLN A 1 217 ? 45.960 1.996 -28.857 1.00 47.84 217 GLN A CA 1
ATOM 1655 C C . GLN A 1 217 ? 45.513 3.205 -28.020 1.00 47.84 217 GLN A C 1
ATOM 1657 O O . GLN A 1 217 ? 45.706 4.362 -28.393 1.00 47.84 217 GLN A O 1
ATOM 1662 N N . TRP A 1 218 ? 44.896 2.960 -26.865 1.00 46.06 218 TRP A N 1
ATOM 1663 C CA . TRP A 1 218 ? 44.618 4.049 -25.934 1.00 46.06 218 TRP A CA 1
ATOM 1664 C C . TRP A 1 218 ? 45.801 4.231 -24.996 1.00 46.06 218 TRP A C 1
ATOM 1666 O O . TRP A 1 218 ? 46.102 3.372 -24.172 1.00 46.06 218 TRP A O 1
ATOM 1676 N N . THR A 1 219 ? 46.480 5.368 -25.123 1.00 59.62 219 THR A N 1
ATOM 1677 C CA . THR A 1 219 ? 47.280 5.884 -24.011 1.00 59.62 219 THR A CA 1
ATOM 1678 C C . THR A 1 219 ? 46.290 6.428 -22.975 1.00 59.62 219 THR A C 1
ATOM 1680 O O . THR A 1 219 ? 45.419 7.213 -23.370 1.00 59.62 219 THR A O 1
ATOM 1683 N N . PRO A 1 220 ? 46.361 6.019 -21.696 1.00 64.62 220 PRO A N 1
ATOM 1684 C CA . PRO A 1 220 ? 45.489 6.570 -20.666 1.00 64.62 220 PRO A CA 1
ATOM 1685 C C . PRO A 1 220 ? 45.683 8.085 -20.587 1.00 64.62 220 PRO A C 1
ATOM 1687 O O . PRO A 1 220 ? 46.807 8.588 -20.667 1.00 64.62 220 PRO A O 1
ATOM 1690 N N . LEU A 1 221 ? 44.578 8.823 -20.479 1.00 68.94 221 LEU A N 1
ATOM 1691 C CA . LEU A 1 221 ? 44.630 10.273 -20.304 1.00 68.94 221 LEU A CA 1
ATOM 1692 C C . LEU A 1 221 ? 45.134 10.620 -18.900 1.00 68.94 221 LEU A C 1
ATOM 1694 O O . LEU A 1 221 ? 45.817 11.631 -18.723 1.00 68.94 221 LEU A O 1
ATOM 1698 N N . LEU A 1 222 ? 44.803 9.764 -17.931 1.00 67.88 222 LEU A N 1
ATOM 1699 C CA . LEU A 1 222 ? 45.256 9.845 -16.556 1.00 67.88 222 LEU A CA 1
ATOM 1700 C C . LEU A 1 222 ? 45.700 8.462 -16.076 1.00 67.88 222 LEU A C 1
ATOM 1702 O O . LEU A 1 222 ? 44.943 7.503 -16.182 1.00 67.88 222 LEU A O 1
ATOM 1706 N N . GLU A 1 223 ? 46.920 8.382 -15.555 1.00 75.81 223 GLU A N 1
ATOM 1707 C CA . GLU A 1 223 ? 47.523 7.158 -15.020 1.00 75.81 223 GLU A CA 1
ATOM 1708 C C . GLU A 1 223 ? 47.952 7.427 -13.570 1.00 75.81 223 GLU A C 1
ATOM 1710 O O . GLU A 1 223 ? 48.764 8.324 -13.305 1.00 75.81 223 GLU A O 1
ATOM 1715 N N . LEU A 1 224 ? 47.371 6.671 -12.638 1.00 79.06 224 LEU A N 1
ATOM 1716 C CA . LEU A 1 224 ? 47.708 6.637 -11.217 1.00 79.06 224 LEU A CA 1
ATOM 1717 C C . LEU A 1 224 ? 48.382 5.300 -10.915 1.00 79.06 224 LEU A C 1
ATOM 1719 O O . LEU A 1 224 ? 47.834 4.247 -11.239 1.00 79.06 224 LEU A O 1
ATOM 1723 N N . LYS A 1 225 ? 49.540 5.325 -10.254 1.00 79.62 225 LYS A N 1
ATOM 1724 C CA . LYS A 1 225 ? 50.254 4.107 -9.850 1.00 79.62 225 LYS A CA 1
ATOM 1725 C C . LYS A 1 225 ? 50.620 4.160 -8.379 1.00 79.62 225 LYS A C 1
ATOM 1727 O O . LYS A 1 225 ? 51.302 5.086 -7.955 1.00 79.62 225 LYS A O 1
ATOM 1732 N N . ASP A 1 226 ? 50.168 3.149 -7.641 1.00 79.56 226 ASP A N 1
ATOM 1733 C CA . ASP A 1 226 ? 50.460 2.920 -6.220 1.00 79.56 226 ASP A CA 1
ATOM 1734 C C . ASP A 1 226 ? 50.254 4.166 -5.335 1.00 79.56 226 ASP A C 1
ATOM 1736 O O . ASP A 1 226 ? 51.078 4.517 -4.491 1.00 79.56 226 ASP A O 1
ATOM 1740 N N . ILE A 1 227 ? 49.131 4.866 -5.528 1.00 79.31 227 ILE A N 1
ATOM 1741 C CA . ILE A 1 227 ? 48.805 6.058 -4.747 1.00 79.31 227 ILE A CA 1
ATOM 1742 C C . ILE A 1 227 ? 48.501 5.670 -3.302 1.00 79.31 227 ILE A C 1
ATOM 1744 O O . ILE A 1 227 ? 47.519 4.976 -3.014 1.00 79.31 227 ILE A O 1
ATOM 1748 N N . ARG A 1 228 ? 49.327 6.182 -2.387 1.00 80.00 228 ARG A N 1
ATOM 1749 C CA . ARG A 1 228 ? 49.190 6.014 -0.939 1.00 80.00 228 ARG A CA 1
ATOM 1750 C C . ARG A 1 228 ? 49.046 7.347 -0.229 1.00 80.00 228 ARG A C 1
ATOM 1752 O O . ARG A 1 228 ? 49.641 8.350 -0.626 1.00 80.00 228 ARG A O 1
ATOM 1759 N N . ARG A 1 229 ? 48.256 7.366 0.843 1.00 79.31 229 ARG A N 1
ATOM 1760 C CA . ARG A 1 229 ? 48.056 8.567 1.661 1.00 79.31 229 ARG A CA 1
ATOM 1761 C C . ARG A 1 229 ? 47.718 8.194 3.091 1.00 79.31 229 ARG A C 1
ATOM 1763 O O . ARG A 1 229 ? 46.727 7.504 3.315 1.00 79.31 229 ARG A O 1
ATOM 1770 N N . SER A 1 230 ? 48.492 8.719 4.035 1.00 80.00 230 SER A N 1
ATOM 1771 C CA . SER A 1 230 ? 48.202 8.671 5.465 1.00 80.00 230 SER A CA 1
ATOM 1772 C C . SER A 1 230 ? 47.938 10.068 6.025 1.00 80.00 230 SER A C 1
ATOM 1774 O O . SER A 1 230 ? 48.454 11.062 5.507 1.00 80.00 230 SER A O 1
ATOM 1776 N N . TYR A 1 231 ? 47.121 10.132 7.073 1.00 79.00 231 TYR A N 1
ATOM 1777 C CA . TYR A 1 231 ? 46.889 11.338 7.863 1.00 79.00 231 TYR A CA 1
ATOM 1778 C C . TYR A 1 231 ? 47.239 11.062 9.332 1.00 79.00 231 TYR A C 1
ATOM 1780 O O . TYR A 1 231 ? 47.011 9.944 9.807 1.00 79.00 231 TYR A O 1
ATOM 1788 N N . PRO A 1 232 ? 47.777 12.054 10.063 1.00 76.25 232 PRO A N 1
ATOM 1789 C CA . PRO A 1 232 ? 48.009 11.916 11.495 1.00 76.25 232 PRO A CA 1
ATOM 1790 C C . PRO A 1 232 ? 46.669 11.849 12.240 1.00 76.25 232 PRO A C 1
ATOM 1792 O O . PRO A 1 232 ? 45.799 12.698 12.039 1.00 76.25 232 PRO A O 1
ATOM 1795 N N . ALA A 1 233 ? 46.513 10.854 13.107 1.00 74.50 233 ALA A N 1
ATOM 1796 C CA . ALA A 1 233 ? 45.371 10.679 13.995 1.00 74.50 233 ALA A CA 1
ATOM 1797 C C . ALA A 1 233 ? 45.889 10.493 15.431 1.00 74.50 233 ALA A C 1
ATOM 1799 O O . ALA A 1 233 ? 46.036 9.377 15.922 1.00 74.50 233 ALA A O 1
ATOM 1800 N N . GLY A 1 234 ? 46.212 11.608 16.093 1.00 76.75 234 GLY A N 1
ATOM 1801 C CA . GLY A 1 234 ? 46.902 11.582 17.387 1.00 76.75 234 GLY A CA 1
ATOM 1802 C C . GLY A 1 234 ? 48.361 11.143 17.229 1.00 76.75 234 GLY A C 1
ATOM 1803 O O . GLY A 1 234 ? 49.065 11.689 16.380 1.00 76.75 234 GLY A O 1
ATOM 1804 N N . ASP A 1 235 ? 48.790 10.157 18.020 1.00 71.50 235 ASP A N 1
ATOM 1805 C CA . ASP A 1 235 ? 50.148 9.588 17.972 1.00 71.50 235 ASP A CA 1
ATOM 1806 C C . ASP A 1 235 ? 50.330 8.520 16.871 1.00 71.50 235 ASP A C 1
ATOM 1808 O O . ASP A 1 235 ? 51.447 8.062 16.626 1.00 71.50 235 ASP A O 1
ATOM 1812 N N . GLU A 1 236 ? 49.256 8.136 16.170 1.00 66.75 236 GLU A N 1
ATOM 1813 C CA . GLU A 1 236 ? 49.288 7.141 15.094 1.00 66.75 236 GLU A CA 1
ATOM 1814 C C . GLU A 1 236 ? 49.078 7.764 13.704 1.00 66.75 236 GLU A C 1
ATOM 1816 O O . GLU A 1 236 ? 48.400 8.777 13.519 1.00 66.75 236 GLU A O 1
ATOM 1821 N N . GLN A 1 237 ? 49.665 7.133 12.685 1.00 77.44 237 GLN A N 1
ATOM 1822 C CA . GLN A 1 237 ? 49.428 7.453 11.276 1.00 77.44 237 GLN A CA 1
ATOM 1823 C C . GLN A 1 237 ? 48.359 6.509 10.726 1.00 77.44 237 GLN A C 1
ATOM 1825 O O . GLN A 1 237 ? 48.577 5.301 10.652 1.00 77.44 237 GLN A O 1
ATOM 1830 N N . VAL A 1 238 ? 47.224 7.053 10.288 1.00 79.19 238 VAL A N 1
ATOM 1831 C CA . VAL A 1 238 ? 46.164 6.258 9.655 1.00 79.19 238 VAL A CA 1
ATOM 1832 C C . VAL A 1 238 ? 46.323 6.335 8.145 1.00 79.19 238 VAL A C 1
ATOM 1834 O O . VAL A 1 238 ? 46.168 7.398 7.542 1.00 79.19 238 VAL A O 1
ATOM 1837 N N . GLU A 1 239 ? 46.629 5.199 7.520 1.00 78.81 239 GLU A N 1
ATOM 1838 C CA . GLU A 1 239 ? 46.687 5.069 6.063 1.00 78.81 239 GLU A CA 1
ATOM 1839 C C . GLU A 1 239 ? 45.270 4.983 5.472 1.00 78.81 239 GLU A C 1
ATOM 1841 O O . GLU A 1 239 ? 44.540 4.008 5.668 1.00 78.81 239 GLU A O 1
ATOM 1846 N N . VAL A 1 240 ? 44.887 6.028 4.740 1.00 82.44 240 VAL A N 1
ATOM 1847 C CA . VAL A 1 240 ? 43.570 6.205 4.118 1.00 82.44 240 VAL A CA 1
ATOM 1848 C C . VAL A 1 240 ? 43.547 5.677 2.682 1.00 82.44 240 VAL A C 1
ATOM 1850 O O . VAL A 1 240 ? 42.565 5.053 2.285 1.00 82.44 240 VAL A O 1
ATOM 1853 N N . LEU A 1 241 ? 44.615 5.885 1.902 1.00 82.19 241 LEU A N 1
ATOM 1854 C CA . LEU A 1 241 ? 44.789 5.260 0.584 1.00 82.19 241 LEU A CA 1
ATOM 1855 C C . LEU A 1 241 ? 45.919 4.236 0.664 1.00 82.19 241 LEU A C 1
ATOM 1857 O O . LEU A 1 241 ? 47.040 4.608 0.996 1.00 82.19 241 LEU A O 1
ATOM 1861 N N . LYS A 1 242 ? 45.615 2.975 0.346 1.00 81.81 242 LYS A N 1
ATOM 1862 C CA . LYS A 1 242 ? 46.497 1.809 0.524 1.00 81.81 242 LYS A CA 1
ATOM 1863 C C . LYS A 1 242 ? 46.994 1.250 -0.816 1.00 81.81 242 LYS A C 1
ATOM 1865 O O . LYS A 1 242 ? 46.790 0.079 -1.111 1.00 81.81 242 LYS A O 1
ATOM 1870 N N . GLY A 1 243 ? 47.580 2.103 -1.654 1.00 76.88 243 GLY A N 1
ATOM 1871 C CA . GLY A 1 243 ? 48.221 1.691 -2.906 1.00 76.88 243 GLY A CA 1
ATOM 1872 C C . GLY A 1 243 ? 47.227 1.496 -4.044 1.00 76.88 243 GLY A C 1
ATOM 1873 O O . GLY A 1 243 ? 47.012 0.387 -4.523 1.00 76.88 243 GLY A O 1
ATOM 1874 N N . ILE A 1 244 ? 46.590 2.590 -4.463 1.00 76.44 244 ILE A N 1
ATOM 1875 C CA . ILE A 1 244 ? 45.588 2.579 -5.535 1.00 76.44 244 ILE A CA 1
ATOM 1876 C C . ILE A 1 244 ? 46.258 2.869 -6.878 1.00 76.44 244 ILE A C 1
ATOM 1878 O O . ILE A 1 244 ? 46.910 3.901 -7.038 1.00 76.44 244 ILE A O 1
ATOM 1882 N N . SER A 1 245 ? 46.038 1.988 -7.853 1.00 77.69 245 SER A N 1
ATOM 1883 C CA . SER A 1 245 ? 46.418 2.194 -9.253 1.00 77.69 245 SER A CA 1
ATOM 1884 C C . SER A 1 245 ? 45.161 2.266 -10.118 1.00 77.69 245 SER A C 1
ATOM 1886 O O . SER A 1 245 ? 44.246 1.466 -9.927 1.00 77.69 245 SER A O 1
ATOM 1888 N N . LEU A 1 246 ? 45.097 3.237 -11.028 1.00 78.06 246 LEU A N 1
ATOM 1889 C CA . LEU A 1 246 ? 43.925 3.497 -11.863 1.00 78.06 246 LEU A CA 1
ATOM 1890 C C . LEU A 1 246 ? 44.338 4.173 -13.171 1.00 78.06 246 LEU A C 1
ATOM 1892 O O . LEU A 1 246 ? 45.011 5.204 -13.147 1.00 78.06 246 LEU A O 1
ATOM 1896 N N . ASP A 1 247 ? 43.836 3.638 -14.278 1.00 76.19 247 ASP A N 1
ATOM 1897 C CA . ASP A 1 247 ? 43.980 4.207 -15.615 1.00 76.19 247 ASP A CA 1
ATOM 1898 C C . ASP A 1 247 ? 42.620 4.741 -16.070 1.00 76.19 247 ASP A C 1
ATOM 1900 O O . ASP A 1 247 ? 41.613 4.052 -15.922 1.00 76.19 247 ASP A O 1
ATOM 1904 N N . ILE A 1 248 ? 42.579 5.969 -16.596 1.00 71.69 248 ILE A N 1
ATOM 1905 C CA . ILE A 1 248 ? 41.350 6.578 -17.124 1.00 71.69 248 ILE A CA 1
ATOM 1906 C C . ILE A 1 248 ? 41.570 7.041 -18.558 1.00 71.69 248 ILE A C 1
ATOM 1908 O O . ILE A 1 248 ? 42.501 7.804 -18.854 1.00 71.69 248 ILE A O 1
ATOM 1912 N N . TYR A 1 249 ? 40.685 6.610 -19.451 1.00 71.38 249 TYR A N 1
ATOM 1913 C CA . TYR A 1 249 ? 40.740 6.912 -20.874 1.00 71.38 249 TYR A CA 1
ATOM 1914 C C . TYR A 1 249 ? 39.805 8.068 -21.259 1.00 71.38 249 TYR A C 1
ATOM 1916 O O . TYR A 1 249 ? 38.853 8.411 -20.561 1.00 71.38 249 TYR A O 1
ATOM 1924 N N . ALA A 1 250 ? 40.094 8.722 -22.387 1.00 63.72 250 ALA A N 1
ATOM 1925 C CA . ALA A 1 250 ? 39.285 9.845 -22.859 1.00 63.72 250 ALA A CA 1
ATOM 1926 C C . ALA A 1 250 ? 37.866 9.385 -23.244 1.00 63.72 250 ALA A C 1
ATOM 1928 O O . ALA A 1 250 ? 37.705 8.437 -24.013 1.00 63.72 250 ALA A O 1
ATOM 1929 N N . GLY A 1 251 ? 36.840 10.085 -22.758 1.00 57.44 251 GLY A N 1
ATOM 1930 C CA . GLY A 1 251 ? 35.432 9.749 -22.962 1.00 57.44 251 GLY A CA 1
ATOM 1931 C C . GLY A 1 251 ? 34.870 8.719 -21.979 1.00 57.44 251 GLY A C 1
ATOM 1932 O O . GLY A 1 251 ? 33.678 8.417 -22.062 1.00 57.44 251 GLY A O 1
ATOM 1933 N N . GLU A 1 252 ? 35.689 8.190 -21.067 1.00 55.53 252 GLU A N 1
ATOM 1934 C CA . GLU A 1 252 ? 35.276 7.223 -20.053 1.00 55.53 252 GLU A CA 1
ATOM 1935 C C . GLU A 1 252 ? 34.542 7.916 -18.895 1.00 55.53 252 GLU A C 1
ATOM 1937 O O . GLU A 1 252 ? 34.909 9.017 -18.468 1.00 55.53 252 GLU A O 1
ATOM 1942 N N . MET A 1 253 ? 33.483 7.275 -18.390 1.00 51.16 253 MET A N 1
ATOM 1943 C CA . MET A 1 253 ? 32.859 7.662 -17.126 1.00 51.16 253 MET A CA 1
ATOM 1944 C C . MET A 1 253 ? 33.302 6.707 -16.031 1.00 51.16 253 MET A C 1
ATOM 1946 O O . MET A 1 253 ? 32.981 5.523 -16.073 1.00 51.16 253 MET A O 1
ATOM 1950 N N . VAL A 1 254 ? 34.004 7.243 -15.036 1.00 62.50 254 VAL A N 1
ATOM 1951 C CA . VAL A 1 254 ? 34.498 6.475 -13.891 1.00 62.50 254 VAL A CA 1
ATOM 1952 C C . VAL A 1 254 ? 33.748 6.906 -12.640 1.00 62.50 254 VAL A C 1
ATOM 1954 O O . VAL A 1 254 ? 33.611 8.100 -12.368 1.00 62.50 254 VAL A O 1
ATOM 1957 N N . ALA A 1 255 ? 33.271 5.919 -11.882 1.00 62.16 255 ALA A N 1
ATOM 1958 C CA . ALA A 1 255 ? 32.604 6.111 -10.606 1.00 62.16 255 ALA A CA 1
ATOM 1959 C C . ALA A 1 255 ? 33.470 5.606 -9.447 1.00 62.16 255 ALA A C 1
ATOM 1961 O O . ALA A 1 255 ? 33.882 4.448 -9.436 1.00 62.16 255 ALA A O 1
ATOM 1962 N N . ILE A 1 256 ? 33.700 6.452 -8.439 1.00 69.25 256 ILE A N 1
ATOM 1963 C CA . ILE A 1 256 ? 34.413 6.064 -7.212 1.00 69.25 256 ILE A CA 1
ATOM 1964 C C . ILE A 1 256 ? 33.387 5.852 -6.092 1.00 69.25 256 ILE A C 1
ATOM 1966 O O . ILE A 1 256 ? 32.748 6.803 -5.640 1.00 69.25 256 ILE A O 1
ATOM 1970 N N . VAL A 1 257 ? 33.246 4.610 -5.621 1.00 70.94 257 VAL A N 1
ATOM 1971 C CA . VAL A 1 257 ? 32.228 4.198 -4.635 1.00 70.94 257 VAL A CA 1
ATOM 1972 C C . VAL A 1 257 ? 32.891 3.556 -3.408 1.00 70.94 257 VAL A C 1
ATOM 1974 O O . VAL A 1 257 ? 33.938 2.926 -3.515 1.00 70.94 257 VAL A O 1
ATOM 1977 N N . GLY A 1 258 ? 32.311 3.736 -2.216 1.00 68.38 258 GLY A N 1
ATOM 1978 C CA . GLY A 1 258 ? 32.834 3.173 -0.962 1.00 68.38 258 GLY A CA 1
ATOM 1979 C C . GLY A 1 258 ? 32.226 3.803 0.297 1.00 68.38 258 GLY A C 1
ATOM 1980 O O . GLY A 1 258 ? 31.634 4.882 0.233 1.00 68.38 258 GLY A O 1
ATOM 1981 N N . ALA A 1 259 ? 32.401 3.166 1.459 1.00 67.06 259 ALA A N 1
ATOM 1982 C CA . ALA A 1 259 ? 31.873 3.626 2.754 1.00 67.06 259 ALA A CA 1
ATOM 1983 C C . ALA A 1 259 ? 32.454 4.984 3.206 1.00 67.06 259 ALA A C 1
ATOM 1985 O O . ALA A 1 259 ? 33.530 5.389 2.763 1.00 67.06 259 ALA A O 1
ATOM 1986 N N . SER A 1 260 ? 31.757 5.730 4.073 1.00 69.19 260 SER A N 1
ATOM 1987 C CA . SER A 1 260 ? 32.286 6.995 4.619 1.00 69.19 260 SER A CA 1
ATOM 1988 C C . SER A 1 260 ? 33.658 6.768 5.277 1.00 69.19 260 SER A C 1
ATOM 1990 O O . SER A 1 260 ? 33.839 5.784 5.983 1.00 69.19 260 SER A O 1
ATOM 1992 N N . GLY A 1 261 ? 34.642 7.626 4.990 1.00 70.12 261 GLY A N 1
ATOM 1993 C CA . GLY A 1 261 ? 36.025 7.456 5.467 1.00 70.12 261 GLY A CA 1
ATOM 1994 C C . GLY A 1 261 ? 36.932 6.555 4.613 1.00 70.12 261 GLY A C 1
ATOM 1995 O O . GLY A 1 261 ? 38.131 6.518 4.855 1.00 70.12 261 GLY A O 1
ATOM 1996 N N . SER A 1 262 ? 36.428 5.907 3.555 1.00 71.62 262 SER A N 1
ATOM 1997 C CA . SER A 1 262 ? 37.226 5.022 2.680 1.00 71.62 262 SER A CA 1
ATOM 1998 C C . SER A 1 262 ? 38.242 5.728 1.759 1.00 71.62 262 SER A C 1
ATOM 2000 O O . SER A 1 262 ? 38.743 5.115 0.823 1.00 71.62 262 SER A O 1
ATOM 2002 N N . GLY A 1 263 ? 38.476 7.032 1.935 1.00 72.50 263 GLY A N 1
ATOM 2003 C CA . GLY A 1 263 ? 39.441 7.793 1.133 1.00 72.50 263 GLY A CA 1
ATOM 2004 C C . GLY A 1 263 ? 38.949 8.355 -0.207 1.00 72.50 263 GLY A C 1
ATOM 2005 O O . GLY A 1 263 ? 39.749 8.918 -0.942 1.00 72.50 263 GLY A O 1
ATOM 2006 N N . LYS A 1 264 ? 37.649 8.292 -0.536 1.00 78.06 264 LYS A N 1
ATOM 2007 C CA . LYS A 1 264 ? 37.105 8.826 -1.813 1.00 78.06 264 LYS A CA 1
ATOM 2008 C C . LYS A 1 264 ? 37.423 10.307 -2.039 1.00 78.06 264 LYS A C 1
ATOM 2010 O O . LYS A 1 264 ? 37.947 10.672 -3.085 1.00 78.06 264 LYS A O 1
ATOM 2015 N N . SER A 1 265 ? 37.147 11.152 -1.043 1.00 73.44 265 SER A N 1
ATOM 2016 C CA . SER A 1 265 ? 37.444 12.590 -1.110 1.00 73.44 265 SER A CA 1
ATOM 2017 C C . SER A 1 265 ? 38.952 12.852 -1.170 1.00 73.44 265 SER A C 1
ATOM 2019 O O . SER A 1 265 ? 39.393 13.765 -1.857 1.00 73.44 265 SER A O 1
ATOM 2021 N N . THR A 1 266 ? 39.754 12.013 -0.510 1.00 77.75 266 THR A N 1
ATOM 2022 C CA . THR A 1 266 ? 41.221 12.066 -0.571 1.00 77.75 266 THR A CA 1
ATOM 2023 C C . THR A 1 266 ? 41.737 11.741 -1.973 1.00 77.75 266 THR A C 1
ATOM 2025 O O . THR A 1 266 ? 42.559 12.483 -2.503 1.00 77.75 266 THR A O 1
ATOM 2028 N N . LEU A 1 267 ? 41.220 10.684 -2.608 1.00 76.88 267 LEU A N 1
ATOM 2029 C CA . LEU A 1 267 ? 41.563 10.316 -3.983 1.00 76.88 267 LEU A CA 1
ATOM 2030 C C . LEU A 1 267 ? 41.141 11.415 -4.972 1.00 76.88 267 LEU A C 1
ATOM 2032 O O . LEU A 1 267 ? 41.923 11.793 -5.839 1.00 76.88 267 LEU A O 1
ATOM 2036 N N . MET A 1 268 ? 39.954 12.000 -4.783 1.00 76.19 268 MET A N 1
ATOM 2037 C CA . MET A 1 268 ? 39.467 13.138 -5.573 1.00 76.19 268 MET A CA 1
ATOM 2038 C C . MET A 1 268 ? 40.339 14.391 -5.434 1.00 76.19 268 MET A C 1
ATOM 2040 O O . MET A 1 268 ? 40.593 15.071 -6.426 1.00 76.19 268 MET A O 1
ATOM 2044 N N . ASN A 1 269 ? 40.836 14.693 -4.234 1.00 71.44 2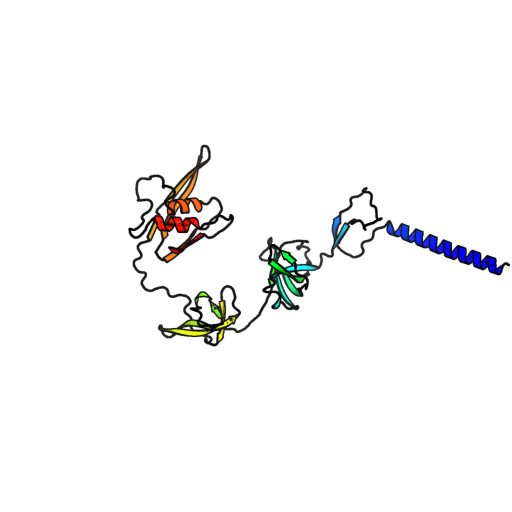69 ASN A N 1
ATOM 2045 C CA . ASN A 1 269 ? 41.723 15.839 -4.018 1.00 71.44 269 ASN A CA 1
ATOM 2046 C C . ASN A 1 269 ? 43.086 15.657 -4.704 1.00 71.44 269 ASN A C 1
ATOM 2048 O O . ASN A 1 269 ? 43.632 16.626 -5.233 1.00 71.44 269 ASN A O 1
ATOM 2052 N N . ILE A 1 270 ? 43.611 14.427 -4.736 1.00 73.69 270 ILE A N 1
ATOM 2053 C CA . ILE A 1 270 ? 44.843 14.089 -5.466 1.00 73.69 270 ILE A CA 1
ATOM 2054 C C . ILE A 1 270 ? 44.609 14.197 -6.979 1.00 73.69 270 ILE A C 1
ATOM 2056 O O . ILE A 1 270 ? 45.399 14.831 -7.676 1.00 73.69 270 ILE A O 1
ATOM 2060 N N . LEU A 1 271 ? 43.492 13.657 -7.480 1.00 73.31 271 LEU A N 1
ATOM 2061 C CA . LEU A 1 271 ? 43.081 13.764 -8.887 1.00 73.31 271 LEU A CA 1
ATOM 2062 C C . LEU A 1 271 ? 42.889 15.223 -9.336 1.00 73.31 271 LEU A C 1
ATOM 2064 O O . LEU A 1 271 ? 43.279 15.593 -10.440 1.00 73.31 271 LEU A O 1
ATOM 2068 N N . GLY A 1 272 ? 42.330 16.066 -8.464 1.00 66.06 272 GLY A N 1
ATOM 2069 C CA . GLY A 1 272 ? 42.126 17.497 -8.698 1.00 66.06 272 GLY A CA 1
ATOM 2070 C C . GLY A 1 272 ? 43.374 18.369 -8.513 1.00 66.06 272 GLY A C 1
ATOM 2071 O O . GLY A 1 272 ? 43.254 19.593 -8.569 1.00 66.06 272 GLY A O 1
ATOM 2072 N N . CYS A 1 273 ? 44.552 17.778 -8.269 1.00 65.69 273 CYS A N 1
ATOM 2073 C CA . CYS A 1 273 ? 45.811 18.479 -7.971 1.00 65.69 273 CYS A CA 1
ATOM 2074 C C . CYS A 1 273 ? 45.738 19.442 -6.766 1.00 65.69 273 CYS A C 1
ATOM 2076 O O . CYS A 1 273 ? 46.515 20.396 -6.686 1.00 65.69 273 CYS A O 1
ATOM 2078 N N . LEU A 1 274 ? 44.801 19.222 -5.837 1.00 56.66 274 LEU A N 1
ATOM 2079 C CA . LEU A 1 274 ? 44.590 20.062 -4.652 1.00 56.66 274 LEU A CA 1
ATOM 2080 C C . LEU A 1 274 ? 45.426 19.606 -3.450 1.00 56.66 274 LEU A C 1
ATOM 2082 O O . LEU A 1 274 ? 45.664 20.401 -2.545 1.00 56.66 274 LEU A O 1
ATOM 2086 N N . ASP A 1 275 ? 45.896 18.357 -3.454 1.00 53.56 275 ASP A N 1
ATOM 2087 C CA . ASP A 1 275 ? 46.760 17.790 -2.417 1.00 53.56 275 ASP A CA 1
ATOM 2088 C C . ASP A 1 275 ? 47.990 17.129 -3.071 1.00 53.56 275 ASP A C 1
ATOM 2090 O O . ASP A 1 275 ? 47.871 16.471 -4.108 1.00 53.56 275 ASP A O 1
ATOM 2094 N N . LYS A 1 276 ? 49.193 17.321 -2.510 1.00 54.53 276 LYS A N 1
ATOM 2095 C CA . LYS A 1 276 ? 50.428 16.717 -3.050 1.00 54.53 276 LYS A CA 1
ATOM 2096 C C . LYS A 1 276 ? 50.626 15.321 -2.459 1.00 54.53 276 LYS A C 1
ATOM 2098 O O . LYS A 1 276 ? 50.672 15.170 -1.238 1.00 54.53 276 LYS A O 1
ATOM 2103 N N . ALA A 1 277 ? 50.806 14.318 -3.319 1.00 47.91 277 ALA A N 1
ATOM 2104 C CA . ALA A 1 277 ? 51.260 12.997 -2.891 1.00 47.91 277 ALA A CA 1
ATOM 2105 C C . ALA A 1 277 ? 52.642 13.116 -2.203 1.00 47.91 277 ALA A C 1
ATOM 2107 O O . ALA A 1 277 ? 53.493 13.867 -2.696 1.00 47.91 277 ALA A O 1
ATOM 2108 N N . PRO A 1 278 ? 52.883 12.438 -1.065 1.00 41.16 278 PRO A N 1
ATOM 2109 C CA . PRO A 1 278 ? 54.193 12.452 -0.426 1.00 41.16 278 PRO A CA 1
ATOM 2110 C C . PRO A 1 278 ? 55.232 11.785 -1.338 1.00 41.16 278 PRO A C 1
ATOM 2112 O O . PRO A 1 278 ? 54.948 10.799 -2.015 1.00 41.16 278 PRO A O 1
ATOM 2115 N N . ALA A 1 279 ? 56.434 12.357 -1.377 1.00 40.19 279 ALA A N 1
ATOM 2116 C CA . ALA A 1 279 ? 57.521 11.898 -2.230 1.00 40.19 279 ALA A CA 1
ATOM 2117 C C . ALA A 1 279 ? 58.045 10.530 -1.759 1.00 40.19 279 ALA A C 1
ATOM 2119 O O . ALA A 1 279 ? 58.771 10.452 -0.770 1.00 40.19 279 ALA A O 1
ATOM 2120 N N . ALA A 1 280 ? 57.703 9.466 -2.482 1.00 32.72 280 ALA A N 1
ATOM 2121 C CA . ALA A 1 280 ? 58.462 8.219 -2.482 1.00 32.72 280 ALA A CA 1
ATOM 2122 C C . ALA A 1 280 ? 59.396 8.205 -3.709 1.00 32.72 280 ALA A C 1
ATOM 2124 O O . ALA A 1 280 ? 59.031 8.744 -4.759 1.00 32.72 280 ALA A O 1
ATOM 2125 N N . PRO A 1 281 ? 60.613 7.642 -3.605 1.00 35.69 281 PRO A N 1
ATOM 2126 C CA . PRO A 1 281 ? 61.498 7.515 -4.747 1.00 35.69 281 PRO A CA 1
ATOM 2127 C C . PRO A 1 281 ? 60.974 6.373 -5.622 1.00 35.69 281 PRO A C 1
ATOM 2129 O O . PRO A 1 281 ? 60.643 5.313 -5.104 1.00 35.69 281 PRO A O 1
ATOM 2132 N N . ILE A 1 282 ? 60.984 6.576 -6.940 1.00 34.38 282 ILE A N 1
ATOM 2133 C CA . ILE A 1 282 ? 60.504 5.665 -7.996 1.00 34.38 282 ILE A CA 1
ATOM 2134 C C . ILE A 1 282 ? 59.023 5.912 -8.358 1.00 34.38 282 ILE A C 1
ATOM 2136 O O . ILE A 1 282 ? 58.114 5.649 -7.586 1.00 34.38 282 ILE A O 1
ATOM 2140 N N . ALA A 1 283 ? 58.831 6.363 -9.602 1.00 32.66 283 ALA A N 1
ATOM 2141 C CA . ALA A 1 283 ? 57.581 6.653 -10.317 1.00 32.66 283 ALA A CA 1
ATOM 2142 C C . ALA A 1 283 ? 56.944 8.042 -10.088 1.00 32.66 283 ALA A C 1
ATOM 2144 O O . ALA A 1 283 ? 56.569 8.445 -8.993 1.00 32.66 283 ALA A O 1
ATOM 2145 N N . SER A 1 284 ? 56.812 8.788 -11.188 1.00 37.50 284 SER A N 1
ATOM 2146 C CA . SER A 1 284 ? 56.088 10.058 -11.272 1.00 37.50 284 SER A CA 1
ATOM 2147 C C . SER A 1 284 ? 54.620 9.837 -10.864 1.00 37.50 284 SER A C 1
ATOM 2149 O O . SER A 1 284 ? 53.941 9.073 -11.545 1.00 37.50 284 SER A O 1
ATOM 2151 N N . PRO A 1 285 ? 54.111 10.464 -9.787 1.00 52.16 285 PRO A N 1
ATOM 2152 C CA . PRO A 1 285 ? 52.904 9.969 -9.119 1.00 52.16 285 PRO A CA 1
ATOM 2153 C C . PRO A 1 285 ? 51.607 10.228 -9.898 1.00 52.16 285 PRO A C 1
ATOM 2155 O O . PRO A 1 285 ? 50.624 9.529 -9.694 1.00 52.16 285 PRO A O 1
ATOM 2158 N N . VAL A 1 286 ? 51.588 11.199 -10.813 1.00 51.88 286 VAL A N 1
ATOM 2159 C CA . VAL A 1 286 ? 50.449 11.465 -11.702 1.00 51.88 286 VAL A CA 1
ATOM 2160 C C . VAL A 1 286 ? 51.004 11.927 -13.042 1.00 51.88 286 VAL A C 1
ATOM 2162 O O . VAL A 1 286 ? 51.675 12.961 -13.111 1.00 51.88 286 VAL A O 1
ATOM 2165 N N . ARG A 1 287 ? 50.748 11.178 -14.117 1.00 51.47 287 ARG A N 1
ATOM 2166 C CA . ARG A 1 287 ? 51.151 11.579 -15.469 1.00 51.47 287 ARG A CA 1
ATOM 2167 C C . ARG A 1 287 ? 49.945 12.151 -16.210 1.00 51.47 287 ARG A C 1
ATOM 2169 O O . ARG A 1 287 ? 49.116 11.409 -16.718 1.00 51.47 287 ARG A O 1
ATOM 2176 N N . MET A 1 288 ? 49.863 13.480 -16.274 1.00 50.84 288 MET A N 1
ATOM 2177 C CA . MET A 1 288 ? 48.907 14.192 -17.131 1.00 50.84 288 MET A CA 1
ATOM 2178 C C . MET A 1 288 ? 49.556 14.478 -18.489 1.00 50.84 288 MET A C 1
ATOM 2180 O O . MET A 1 288 ? 50.653 15.036 -18.558 1.00 50.84 288 MET A O 1
AT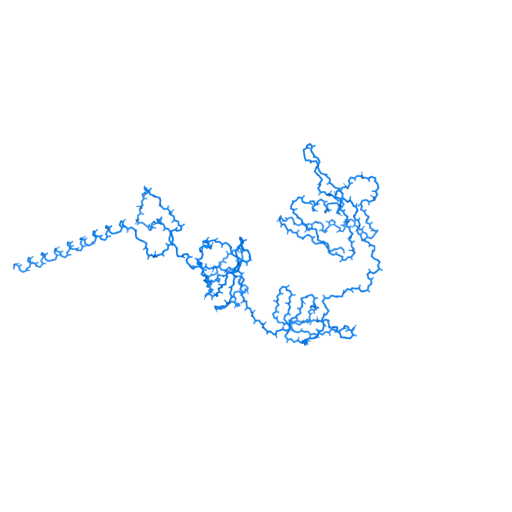OM 2184 N N . LEU A 1 289 ? 48.900 14.081 -19.579 1.00 49.06 289 LEU A N 1
ATOM 2185 C CA . LEU A 1 289 ? 49.405 14.289 -20.940 1.00 49.06 289 LEU A CA 1
ATOM 2186 C C . LEU A 1 289 ? 49.114 15.722 -21.447 1.00 49.06 289 LEU A C 1
ATOM 2188 O O . LEU A 1 289 ? 48.133 16.334 -21.037 1.00 49.06 289 LEU A O 1
ATOM 2192 N N . PRO A 1 290 ? 49.927 16.283 -22.366 1.00 38.31 290 PRO A N 1
ATOM 2193 C CA . PRO A 1 290 ? 50.024 17.732 -22.633 1.00 38.31 290 PRO A CA 1
ATOM 2194 C C . PRO A 1 290 ? 48.771 18.451 -23.176 1.00 38.31 290 PRO A C 1
ATOM 2196 O O . PRO A 1 290 ? 48.796 19.668 -23.331 1.00 38.31 290 PRO A O 1
ATOM 2199 N N . ARG A 1 291 ? 47.657 17.755 -23.448 1.00 39.66 291 ARG A N 1
ATOM 2200 C CA . ARG A 1 291 ? 46.373 18.381 -23.845 1.00 39.66 291 ARG A CA 1
ATOM 2201 C C . ARG A 1 291 ? 45.493 18.789 -22.654 1.00 39.66 291 ARG A C 1
ATOM 2203 O O . ARG A 1 291 ? 44.356 19.208 -22.858 1.00 39.66 291 ARG A O 1
ATOM 2210 N N . TRP A 1 292 ? 45.999 18.666 -21.431 1.00 42.38 292 TRP A N 1
ATOM 2211 C CA . TRP A 1 292 ? 45.236 18.831 -20.198 1.00 42.38 292 TRP A CA 1
ATOM 2212 C C . TRP A 1 292 ? 45.537 20.167 -19.504 1.00 42.38 292 TRP A C 1
ATOM 2214 O O . TRP A 1 292 ? 46.679 20.439 -19.139 1.00 42.38 292 TRP A O 1
ATOM 2224 N N . THR A 1 293 ? 44.522 21.018 -19.315 1.00 44.72 293 THR A N 1
ATOM 2225 C CA . THR A 1 293 ? 44.655 22.324 -18.644 1.00 44.72 293 THR A CA 1
ATOM 2226 C C . THR A 1 293 ? 43.967 22.330 -17.268 1.00 44.72 293 THR A C 1
ATOM 2228 O O . THR A 1 293 ? 42.746 22.168 -17.195 1.00 44.72 293 THR A O 1
ATOM 2231 N N . PRO A 1 294 ? 44.698 22.603 -16.164 1.00 42.06 294 PRO A N 1
ATOM 2232 C CA . PRO A 1 294 ? 44.165 22.583 -14.791 1.00 42.06 294 PRO A CA 1
ATOM 2233 C C . PRO A 1 294 ? 42.971 23.524 -14.538 1.00 42.06 294 PRO A C 1
ATOM 2235 O O . PRO A 1 294 ? 42.152 23.289 -13.651 1.00 42.06 294 PRO A O 1
ATOM 2238 N N . MET A 1 295 ? 42.846 24.597 -15.326 1.00 34.41 295 MET A N 1
ATOM 2239 C CA . MET A 1 295 ? 41.781 25.600 -15.188 1.00 34.41 295 MET A CA 1
ATOM 2240 C C . MET A 1 295 ? 40.378 25.056 -15.489 1.00 34.41 295 MET A C 1
ATOM 2242 O O . MET A 1 295 ? 39.409 25.528 -14.901 1.00 34.41 295 MET A O 1
ATOM 2246 N N . ARG A 1 296 ? 40.253 24.052 -16.367 1.00 40.31 296 ARG A N 1
ATOM 2247 C CA . ARG A 1 296 ? 38.949 23.506 -16.779 1.00 40.31 296 ARG A CA 1
ATOM 2248 C C . ARG A 1 296 ? 38.323 22.620 -15.693 1.00 40.31 296 ARG A C 1
ATOM 2250 O O . ARG A 1 296 ? 37.105 22.597 -15.551 1.00 40.31 296 ARG A O 1
ATOM 2257 N N . TRP A 1 297 ? 39.156 21.975 -14.873 1.00 39.53 297 TRP A N 1
ATOM 2258 C CA . TRP A 1 297 ? 38.725 21.100 -13.779 1.00 39.53 297 TRP A CA 1
ATOM 2259 C C . TRP A 1 297 ? 38.210 21.879 -12.564 1.00 39.53 297 TRP A C 1
ATOM 2261 O O . TRP A 1 297 ? 37.226 21.468 -11.960 1.00 39.53 297 TRP A O 1
ATOM 2271 N N . ARG A 1 298 ? 38.798 23.038 -12.225 1.00 36.88 298 ARG A N 1
ATOM 2272 C CA . ARG A 1 298 ? 38.314 23.890 -11.114 1.00 36.88 298 ARG A CA 1
ATOM 2273 C C . ARG A 1 298 ? 36.828 24.253 -11.246 1.00 36.88 298 ARG A C 1
ATOM 2275 O O . ARG A 1 298 ? 36.127 24.264 -10.240 1.00 36.88 298 ARG A O 1
ATOM 2282 N N . ASN A 1 299 ? 36.343 24.469 -12.471 1.00 34.59 299 ASN A N 1
ATOM 2283 C CA . ASN A 1 299 ? 34.930 24.760 -12.733 1.00 34.59 299 ASN A CA 1
ATOM 2284 C C . ASN A 1 299 ? 34.033 23.509 -12.675 1.00 34.59 299 ASN A C 1
ATOM 2286 O O . ASN A 1 299 ? 32.891 23.616 -12.239 1.00 34.59 299 ASN A O 1
ATOM 2290 N N . CYS A 1 300 ? 34.537 22.322 -13.039 1.00 34.88 300 CYS A N 1
ATOM 2291 C CA . CYS A 1 300 ? 33.814 21.058 -12.836 1.00 34.88 300 CYS A CA 1
ATOM 2292 C C . CYS A 1 300 ? 33.761 20.650 -11.353 1.00 34.88 300 CYS A C 1
ATOM 2294 O O . CYS A 1 300 ? 32.725 20.191 -10.882 1.00 34.88 300 CYS A O 1
ATOM 2296 N N . ALA A 1 301 ? 34.843 20.868 -10.599 1.00 34.22 301 ALA A N 1
ATOM 2297 C CA . ALA A 1 301 ? 34.907 20.594 -9.165 1.00 34.22 301 ALA A CA 1
ATOM 2298 C C . ALA A 1 301 ? 34.025 21.542 -8.331 1.00 34.22 301 ALA A C 1
ATOM 2300 O O . ALA A 1 301 ? 33.536 21.154 -7.274 1.00 34.22 301 ALA A O 1
ATOM 2301 N N . ALA A 1 302 ? 33.777 22.764 -8.815 1.00 29.33 302 ALA A N 1
ATOM 2302 C CA . ALA A 1 302 ? 32.933 23.749 -8.136 1.00 29.33 302 ALA A CA 1
ATOM 2303 C C . ALA A 1 302 ? 31.427 23.409 -8.139 1.00 29.33 302 ALA A C 1
ATOM 2305 O O . ALA A 1 302 ? 30.685 24.000 -7.362 1.00 29.33 302 ALA A O 1
ATOM 2306 N N . SER A 1 303 ? 30.964 22.456 -8.961 1.00 28.81 303 SER A N 1
ATOM 2307 C CA . SER A 1 303 ? 29.550 22.023 -8.992 1.00 28.81 303 SER A CA 1
ATOM 2308 C C . SER A 1 303 ? 29.256 20.784 -8.130 1.00 28.81 303 SER A C 1
ATOM 2310 O O . SER A 1 303 ? 28.209 20.161 -8.277 1.00 28.81 303 SER A O 1
ATOM 2312 N N . ILE A 1 304 ? 30.163 20.402 -7.227 1.00 38.19 304 ILE A N 1
ATOM 2313 C CA . ILE A 1 304 ? 30.021 19.203 -6.391 1.00 38.19 304 ILE A CA 1
ATOM 2314 C C . ILE A 1 304 ? 29.395 19.601 -5.046 1.00 38.19 304 ILE A C 1
ATOM 2316 O O . ILE A 1 304 ? 30.094 19.986 -4.110 1.00 38.19 304 ILE A O 1
ATOM 2320 N N . SER A 1 305 ? 28.065 19.521 -4.938 1.00 26.16 305 SER A N 1
ATOM 2321 C CA . SER A 1 305 ? 27.372 19.673 -3.654 1.00 26.16 305 SER A CA 1
ATOM 2322 C C . SER A 1 305 ? 27.514 18.401 -2.817 1.00 26.16 305 SER A C 1
ATOM 2324 O O . SER A 1 305 ? 27.150 17.310 -3.259 1.00 26.16 305 SER A O 1
ATOM 2326 N N . ALA A 1 306 ? 28.022 18.548 -1.596 1.00 31.69 306 ALA A N 1
ATOM 2327 C CA . ALA A 1 306 ? 28.116 17.482 -0.611 1.00 31.69 306 ALA A CA 1
ATOM 2328 C C . ALA A 1 306 ? 26.727 17.102 -0.071 1.00 31.69 306 ALA A C 1
ATOM 2330 O O . ALA A 1 306 ? 26.057 17.938 0.527 1.00 31.69 306 ALA A O 1
ATOM 2331 N N . LEU A 1 307 ? 26.338 15.834 -0.209 1.00 26.39 307 LEU A N 1
ATOM 2332 C CA . LEU A 1 307 ? 25.269 15.204 0.568 1.00 26.39 307 LEU A CA 1
ATOM 2333 C C . LEU A 1 307 ? 25.741 13.802 0.977 1.00 26.39 307 LEU A C 1
ATOM 2335 O O . LEU A 1 307 ? 26.262 13.034 0.170 1.00 26.39 307 LEU A O 1
ATOM 2339 N N . PHE A 1 308 ? 25.661 13.532 2.277 1.00 30.80 308 PHE A N 1
ATOM 2340 C CA . PHE A 1 308 ? 26.168 12.322 2.917 1.00 30.80 308 PHE A CA 1
ATOM 2341 C C . PHE A 1 308 ? 25.336 11.075 2.569 1.00 30.80 308 PHE A C 1
ATOM 2343 O O . PHE A 1 308 ? 24.140 11.152 2.313 1.00 30.80 308 PHE A O 1
ATOM 2350 N N . SER A 1 309 ? 26.006 9.923 2.690 1.00 30.56 309 SER A N 1
ATOM 2351 C CA . SER A 1 309 ? 25.558 8.534 2.485 1.00 30.56 309 SER A CA 1
ATOM 2352 C C . SER A 1 309 ? 25.392 8.081 1.020 1.00 30.56 309 SER A C 1
ATOM 2354 O O . SER A 1 309 ? 24.469 8.452 0.313 1.00 30.56 309 SER A O 1
ATOM 2356 N N . SER A 1 310 ? 26.341 7.236 0.592 1.00 35.44 310 SER A N 1
ATOM 2357 C CA . SER A 1 310 ? 26.268 6.341 -0.577 1.00 35.44 310 SER A CA 1
ATOM 2358 C C . SER A 1 310 ? 26.018 6.962 -1.962 1.00 35.44 310 SER A C 1
ATOM 2360 O O . SER A 1 310 ? 25.206 6.446 -2.722 1.00 35.44 310 SER A O 1
ATOM 2362 N N . VAL A 1 311 ? 26.757 8.012 -2.344 1.00 37.03 311 VAL A N 1
ATOM 2363 C CA . VAL A 1 311 ? 26.675 8.584 -3.704 1.00 37.03 311 VAL A CA 1
ATOM 2364 C C . VAL A 1 311 ? 27.841 8.140 -4.596 1.00 37.03 311 VAL A C 1
ATOM 2366 O O . VAL A 1 311 ? 29.014 8.292 -4.248 1.00 37.03 311 VAL A O 1
ATOM 2369 N N . THR A 1 312 ? 27.478 7.625 -5.770 1.00 39.97 312 THR A N 1
ATOM 2370 C CA . THR A 1 312 ? 28.306 7.410 -6.962 1.00 39.97 312 THR A CA 1
ATOM 2371 C C . THR A 1 312 ? 28.693 8.762 -7.556 1.00 39.97 312 THR A C 1
ATOM 2373 O O . THR A 1 312 ? 27.836 9.487 -8.055 1.00 39.97 312 THR A O 1
ATOM 2376 N N . ILE A 1 313 ? 29.975 9.120 -7.514 1.00 41.97 313 ILE A N 1
ATOM 2377 C CA . ILE A 1 313 ? 30.454 10.330 -8.185 1.00 41.97 313 ILE A CA 1
ATOM 2378 C C . ILE A 1 313 ? 30.906 9.942 -9.596 1.00 41.97 313 ILE A C 1
ATOM 2380 O O . ILE A 1 313 ? 31.968 9.345 -9.744 1.00 41.97 313 ILE A O 1
ATOM 2384 N N . CYS A 1 314 ? 30.098 10.259 -10.610 1.00 38.88 314 CYS A N 1
ATOM 2385 C CA . CYS A 1 314 ? 30.432 10.057 -12.021 1.00 38.88 314 CYS A CA 1
ATOM 2386 C C . CYS A 1 314 ? 30.955 11.360 -12.630 1.00 38.88 314 CYS A C 1
ATOM 2388 O O . CYS A 1 314 ? 30.270 12.382 -12.588 1.00 38.88 314 CYS A O 1
ATOM 2390 N N . PHE A 1 315 ? 32.119 11.312 -13.271 1.00 47.34 315 PHE A N 1
ATOM 2391 C CA . PHE A 1 315 ? 32.567 12.382 -14.162 1.00 47.34 315 PHE A CA 1
ATOM 2392 C C . PHE A 1 315 ? 32.782 11.832 -15.558 1.00 47.34 315 PHE A C 1
ATOM 2394 O O . PHE A 1 315 ? 33.173 10.681 -15.723 1.00 47.34 315 PHE A O 1
ATOM 2401 N N . ARG A 1 316 ? 32.545 12.683 -16.552 1.00 37.56 316 ARG A N 1
ATOM 2402 C CA . ARG A 1 316 ? 32.867 12.418 -17.949 1.00 37.56 316 ARG A CA 1
ATOM 2403 C C . ARG A 1 316 ? 34.142 13.181 -18.286 1.00 37.56 316 ARG A C 1
ATOM 2405 O O . ARG A 1 316 ? 34.143 14.407 -18.174 1.00 37.56 316 ARG A O 1
ATOM 2412 N N . ILE A 1 317 ? 35.204 12.456 -18.632 1.00 44.47 317 ILE A N 1
ATOM 2413 C CA . ILE A 1 317 ? 36.511 13.025 -18.999 1.00 44.47 317 ILE A CA 1
ATOM 2414 C C . ILE A 1 317 ? 36.610 13.228 -20.510 1.00 44.47 317 ILE A C 1
ATOM 2416 O O . ILE A 1 317 ? 36.203 12.313 -21.259 1.00 44.47 317 ILE A O 1
#